Protein AF-A0A6B3H1S4-F1 (afdb_monomer_lite)

Sequence (222 aa):
TGRNEDRPLPVEFADGRFTARLRPDTMPTYEGTVPLRAGRWMPRLRRTTEWDHTRDLPVTLRPDLVGTLPLAHQGEHRTYTVERVDFDRIFVESGPVLGPELRGAYRQRLMRDVYTPEQRKLPLREAVLYNSFGGKQFSDSPRAVYEELKRRGTEVEHIAMVHDQQVVLPPGVRGVEWGSKEWYEALARSRYVVTNGGIREWFVRREGQVVVQTWHGTPLKR

Secondary structure (DSSP, 8-state):
----------EEEETTEEEE---TTSEEETTEEEPPPSEEE--EE--TT--SSTTPEEPB--GGGGGGPPEEEE-SS-EEEEEEETTTEEEEEE--SS-TTT-SHHHHHHIIIIIHHHHTTSPPEEEEEEESTTTT-S-HHHHHHHHHHHHTT---EEEEEESTT--PPPTTEEEEETTSHHHHHHHHHEEEEEESSPPPTT--PPTT-EEEE--SS-----

Foldseek 3Di:
DDDPDDQDFDWDDDPNDIDTDDPQQFRDDPVGTHHNFAAKAFDWDDDPPDPDCPPTHGDWADPVCQVVPFDWDDDPQWIWTWDDDPVTTIIIGTGFRDDPCQDDDVNLCCLLVPLLVVLLVDAAFQAEEEAEPNQQECDDPSVVVVVVCVVVVPPGQAEYEHERRNYDDDPRYHYDYPSDSVVSSCLSHYLEYEYQDDDDPSRDDDPSHDYHHPHDDDDPDD

Radius of gyration: 21.36 Å; chains: 1; bounding box: 47×39×63 Å

pLDDT: mean 93.3, std 7.96, range [33.69, 98.81]

Structure (mmCIF, N/CA/C/O backbone):
data_AF-A0A6B3H1S4-F1
#
_entry.id   AF-A0A6B3H1S4-F1
#
loop_
_atom_site.group_PDB
_atom_site.id
_atom_site.type_symbol
_atom_site.label_atom_id
_atom_site.label_alt_id
_atom_site.label_comp_id
_atom_site.label_asym_id
_atom_site.label_entity_id
_atom_site.label_seq_id
_atom_site.pdbx_PDB_ins_code
_atom_site.Cartn_x
_atom_site.Cartn_y
_atom_site.Cartn_z
_atom_site.occupancy
_atom_site.B_iso_or_equiv
_atom_site.auth_seq_id
_atom_site.auth_comp_id
_atom_site.auth_asym_id
_atom_site.auth_atom_id
_atom_site.pdbx_PDB_model_num
ATOM 1 N N . THR A 1 1 ? 17.472 1.098 -3.563 1.00 33.69 1 THR A N 1
ATOM 2 C CA . THR A 1 1 ? 16.065 1.211 -3.115 1.00 33.69 1 THR A CA 1
ATOM 3 C C . THR A 1 1 ? 15.394 -0.111 -3.438 1.00 33.69 1 THR A C 1
ATOM 5 O O . THR A 1 1 ? 15.612 -0.602 -4.532 1.00 33.69 1 THR A O 1
ATOM 8 N N . GLY A 1 2 ? 14.811 -0.787 -2.435 1.00 35.19 2 GLY A N 1
ATOM 9 C CA . GLY A 1 2 ? 14.520 -2.239 -2.461 1.00 35.19 2 GLY A CA 1
ATOM 10 C C . GLY A 1 2 ? 13.619 -2.685 -3.617 1.00 35.19 2 GLY A C 1
ATOM 11 O O . GLY A 1 2 ? 12.912 -1.860 -4.170 1.00 35.19 2 GLY A O 1
ATOM 12 N N . ARG A 1 3 ? 13.568 -3.949 -4.036 1.00 51.25 3 ARG A N 1
ATOM 13 C CA . ARG A 1 3 ? 14.082 -5.257 -3.573 1.00 51.25 3 ARG A CA 1
ATOM 14 C C . ARG A 1 3 ? 14.254 -6.117 -4.845 1.00 51.25 3 ARG A C 1
ATOM 16 O O . ARG A 1 3 ? 13.667 -5.763 -5.857 1.00 51.25 3 ARG A O 1
ATOM 23 N N . ASN A 1 4 ? 15.010 -7.218 -4.777 1.00 65.50 4 ASN A N 1
ATOM 24 C CA . ASN A 1 4 ? 15.145 -8.255 -5.820 1.00 65.50 4 ASN A CA 1
ATOM 25 C C . ASN A 1 4 ? 13.782 -8.888 -6.172 1.00 65.50 4 ASN A C 1
ATOM 27 O O . ASN A 1 4 ? 13.483 -10.007 -5.760 1.00 65.50 4 ASN A O 1
ATOM 31 N N . GLU A 1 5 ? 12.912 -8.136 -6.830 1.00 84.75 5 GLU A N 1
ATOM 32 C CA . GLU A 1 5 ? 11.601 -8.571 -7.276 1.00 84.75 5 GLU A CA 1
ATOM 33 C C . GLU A 1 5 ? 11.619 -8.552 -8.799 1.00 84.75 5 GLU A C 1
ATOM 35 O O . GLU A 1 5 ? 11.792 -7.502 -9.414 1.00 84.75 5 GLU A O 1
ATOM 40 N N . ASP A 1 6 ? 11.438 -9.726 -9.390 1.00 87.81 6 ASP A N 1
ATOM 41 C CA . ASP A 1 6 ? 11.296 -9.883 -10.827 1.00 87.81 6 ASP A CA 1
ATOM 42 C C . ASP A 1 6 ? 9.818 -10.027 -11.169 1.00 87.81 6 ASP A C 1
ATOM 44 O O . ASP A 1 6 ? 9.078 -10.785 -10.536 1.00 87.81 6 ASP A O 1
ATOM 48 N N . ARG A 1 7 ? 9.390 -9.320 -12.214 1.00 90.62 7 ARG A N 1
ATOM 49 C CA . ARG A 1 7 ? 8.060 -9.479 -12.801 1.00 90.62 7 ARG A CA 1
ATOM 50 C C . ARG A 1 7 ? 8.211 -9.985 -14.231 1.00 90.62 7 ARG A C 1
ATOM 52 O O . ARG A 1 7 ? 8.394 -9.168 -15.134 1.00 90.62 7 ARG A O 1
ATOM 59 N N . PRO A 1 8 ? 8.187 -11.315 -14.446 1.00 89.62 8 PRO A N 1
ATOM 60 C CA . PRO A 1 8 ? 8.314 -11.863 -15.784 1.00 89.62 8 PRO A CA 1
ATOM 61 C C . PRO A 1 8 ? 7.105 -11.450 -16.624 1.00 89.62 8 PRO A C 1
ATOM 63 O O . PRO A 1 8 ? 5.961 -11.510 -16.172 1.00 89.62 8 PRO A O 1
ATOM 66 N N . LEU A 1 9 ? 7.374 -11.037 -17.858 1.00 90.69 9 LEU A N 1
ATOM 67 C CA . LEU A 1 9 ? 6.359 -10.724 -18.855 1.00 90.69 9 LEU A CA 1
ATOM 68 C C . LEU A 1 9 ? 6.466 -11.743 -19.991 1.00 90.69 9 LEU A C 1
ATOM 70 O O . LEU A 1 9 ? 7.586 -12.071 -20.388 1.00 90.69 9 LEU A O 1
ATOM 74 N N . PRO A 1 10 ? 5.342 -12.225 -20.547 1.00 88.44 10 PRO A N 1
ATOM 75 C CA . PRO A 1 10 ? 5.368 -12.958 -21.803 1.00 88.44 10 PRO A CA 1
ATOM 76 C C . PRO A 1 10 ? 6.014 -12.106 -22.900 1.00 88.44 10 PRO A C 1
ATOM 78 O O . PRO A 1 10 ? 5.704 -10.918 -23.038 1.00 88.44 10 PRO A O 1
ATOM 81 N N . VAL A 1 11 ? 6.904 -12.722 -23.674 1.00 91.50 11 VAL A N 1
ATOM 82 C CA . VAL A 1 11 ? 7.589 -12.083 -24.799 1.00 91.50 11 VAL A CA 1
ATOM 83 C C . VAL A 1 11 ? 7.347 -12.913 -26.053 1.00 91.50 11 VAL A C 1
ATOM 85 O O . VAL A 1 11 ? 7.625 -14.110 -26.075 1.00 91.50 11 VAL A O 1
ATOM 88 N N . GLU A 1 12 ? 6.835 -12.271 -27.096 1.00 93.31 12 GLU A N 1
ATOM 89 C CA . GLU A 1 12 ? 6.648 -12.865 -28.420 1.00 93.31 12 GLU A CA 1
ATOM 90 C C . GLU A 1 12 ? 7.883 -12.558 -29.272 1.00 93.31 12 GLU A C 1
ATOM 92 O O . GLU A 1 12 ? 8.261 -11.393 -29.396 1.00 93.31 12 GLU A O 1
ATOM 97 N N . PHE 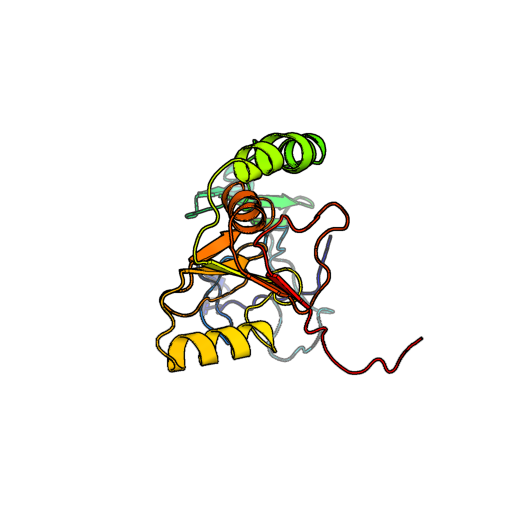A 1 13 ? 8.511 -13.582 -29.856 1.00 92.38 13 PHE A N 1
ATOM 98 C CA . PHE A 1 13 ? 9.650 -13.430 -30.766 1.00 92.38 13 PHE A CA 1
ATOM 99 C C . PHE A 1 13 ? 9.241 -13.790 -32.195 1.00 92.38 13 PHE A C 1
ATOM 101 O O . PHE A 1 13 ? 8.710 -14.873 -32.431 1.00 92.38 13 PHE A O 1
ATOM 108 N N . ALA A 1 14 ? 9.523 -12.899 -33.144 1.00 94.19 14 ALA A N 1
ATOM 109 C CA . ALA A 1 14 ? 9.298 -13.110 -34.573 1.00 94.19 14 ALA A CA 1
ATOM 110 C C . ALA A 1 14 ? 10.319 -12.298 -35.383 1.00 94.19 14 ALA A C 1
ATOM 112 O O . ALA A 1 14 ? 10.596 -11.147 -35.047 1.00 94.19 14 ALA A O 1
ATOM 113 N N . ASP A 1 15 ? 10.904 -12.900 -36.422 1.00 93.19 15 ASP A N 1
ATOM 114 C CA . ASP A 1 15 ? 11.810 -12.238 -37.378 1.00 93.19 15 ASP A CA 1
ATOM 115 C C . ASP A 1 15 ? 12.957 -11.434 -36.732 1.00 93.19 15 ASP A C 1
ATOM 117 O O . ASP A 1 15 ? 13.260 -10.302 -37.113 1.00 93.19 15 ASP A O 1
ATOM 121 N N . GLY A 1 16 ? 13.584 -11.998 -35.693 1.00 88.69 16 GLY A N 1
ATOM 122 C CA . GLY A 1 16 ? 14.679 -11.344 -34.961 1.00 88.69 16 GLY A CA 1
ATOM 123 C C . GLY A 1 16 ? 14.246 -10.152 -34.096 1.00 88.69 16 GLY A C 1
ATOM 124 O O . GLY A 1 16 ? 15.093 -9.428 -33.573 1.00 88.69 16 GLY A O 1
ATOM 125 N N . ARG A 1 17 ? 12.938 -9.940 -33.927 1.00 91.50 17 ARG A N 1
ATOM 126 C CA . ARG A 1 17 ? 12.345 -8.929 -33.048 1.00 91.50 17 ARG A CA 1
ATOM 127 C C . ARG A 1 17 ? 11.632 -9.601 -31.889 1.00 91.50 17 ARG A C 1
ATOM 129 O O . ARG A 1 17 ? 11.230 -10.760 -31.972 1.00 91.50 17 ARG A O 1
ATOM 136 N N . PHE A 1 18 ? 11.456 -8.840 -30.819 1.00 92.88 18 PHE A N 1
ATOM 137 C CA . PHE A 1 18 ? 10.647 -9.248 -29.685 1.00 92.88 18 PHE A CA 1
ATOM 138 C C . PHE A 1 18 ? 9.608 -8.177 -29.366 1.00 92.88 18 PHE A C 1
ATOM 140 O O . PHE A 1 18 ? 9.857 -6.986 -29.555 1.00 92.88 18 PHE A O 1
ATOM 147 N N . THR A 1 19 ? 8.456 -8.605 -28.865 1.00 94.31 19 THR A N 1
ATOM 148 C CA . THR A 1 19 ? 7.403 -7.724 -28.357 1.00 94.31 19 THR A CA 1
ATOM 149 C C . THR A 1 19 ? 6.995 -8.189 -26.969 1.00 94.31 19 THR A C 1
ATOM 151 O O . THR A 1 19 ? 6.741 -9.371 -26.751 1.00 94.31 19 THR A O 1
ATOM 154 N N . ALA A 1 20 ? 6.914 -7.251 -26.029 1.00 94.06 20 ALA A N 1
ATOM 155 C CA . ALA A 1 20 ? 6.393 -7.479 -24.687 1.00 94.06 20 ALA A CA 1
ATOM 156 C C . ALA A 1 20 ? 5.338 -6.414 -24.376 1.00 94.06 20 ALA A C 1
ATOM 158 O O . ALA A 1 20 ? 5.479 -5.257 -24.777 1.00 94.06 20 ALA A O 1
ATOM 159 N N . ARG A 1 21 ? 4.280 -6.796 -23.657 1.00 93.50 21 ARG A N 1
ATOM 160 C CA . ARG A 1 21 ? 3.215 -5.878 -23.233 1.00 93.50 21 ARG A CA 1
ATOM 161 C C . ARG A 1 21 ? 3.184 -5.809 -21.713 1.00 93.50 21 ARG A C 1
ATOM 163 O O . ARG A 1 21 ? 2.913 -6.807 -21.052 1.00 93.50 21 ARG A O 1
ATOM 170 N N . LEU A 1 22 ? 3.438 -4.624 -21.168 1.00 92.75 22 LEU A N 1
ATOM 171 C CA . LEU A 1 22 ? 3.313 -4.345 -19.740 1.00 92.75 22 LEU A CA 1
ATOM 172 C C . LEU A 1 22 ? 1.951 -3.700 -19.470 1.00 92.75 22 LEU A C 1
ATOM 174 O O . LEU A 1 22 ? 1.628 -2.667 -20.050 1.00 92.75 22 LEU A O 1
ATOM 178 N N . ARG A 1 23 ? 1.170 -4.300 -18.570 1.00 93.75 23 ARG A N 1
ATOM 179 C CA . ARG A 1 23 ? -0.065 -3.721 -18.023 1.00 93.75 23 ARG A CA 1
ATOM 180 C C . ARG A 1 23 ? 0.179 -3.409 -16.549 1.00 93.75 23 ARG A C 1
ATOM 182 O O . ARG A 1 23 ? -0.094 -4.264 -15.708 1.00 93.75 23 ARG A O 1
ATOM 189 N N . PRO A 1 24 ? 0.757 -2.240 -16.233 1.00 94.00 24 PRO A N 1
ATOM 190 C CA . PRO A 1 24 ? 1.327 -2.007 -14.915 1.00 94.00 24 PRO A CA 1
ATOM 191 C C . PRO A 1 24 ? 0.260 -1.925 -13.816 1.00 94.00 24 PRO A C 1
ATOM 193 O O . PRO A 1 24 ? 0.582 -2.174 -12.668 1.00 94.00 24 PRO A O 1
ATOM 196 N N . ASP A 1 25 ? -1.008 -1.676 -14.142 1.00 93.62 25 ASP A N 1
ATOM 197 C CA . ASP A 1 25 ? -2.118 -1.684 -13.177 1.00 93.62 25 ASP A CA 1
ATOM 198 C C . ASP A 1 25 ? -2.594 -3.090 -12.771 1.00 93.62 25 ASP A C 1
ATOM 200 O O . ASP A 1 25 ? -3.263 -3.251 -11.753 1.00 93.62 25 ASP A O 1
ATOM 204 N N . THR A 1 26 ? -2.269 -4.120 -13.556 1.00 93.69 26 THR A N 1
ATOM 205 C CA . THR A 1 26 ? -2.837 -5.470 -13.407 1.00 93.69 26 THR A CA 1
ATOM 206 C C . THR A 1 26 ? -1.754 -6.542 -13.506 1.00 93.69 26 THR A C 1
ATOM 208 O O . THR A 1 26 ? -1.825 -7.447 -14.341 1.00 93.69 26 THR A O 1
ATOM 211 N N . MET A 1 27 ? -0.720 -6.430 -12.677 1.00 93.38 27 MET A N 1
ATOM 212 C CA . MET A 1 27 ? 0.363 -7.406 -12.600 1.00 93.38 27 MET A CA 1
ATOM 213 C C . MET A 1 27 ? -0.124 -8.689 -11.914 1.00 93.38 27 MET A C 1
ATOM 215 O O . MET A 1 27 ? -0.694 -8.622 -10.822 1.00 93.38 27 MET A O 1
ATOM 219 N N . PRO A 1 28 ? 0.104 -9.872 -12.507 1.00 91.94 28 PRO A N 1
ATOM 220 C CA . PRO A 1 28 ? -0.331 -11.128 -11.919 1.00 91.94 28 PRO A CA 1
ATOM 221 C C . PRO A 1 28 ? 0.467 -11.473 -10.655 1.00 91.94 28 PRO A C 1
ATOM 223 O O . PRO A 1 28 ? 1.670 -11.221 -10.538 1.00 91.94 28 PRO A O 1
ATOM 226 N N . THR A 1 29 ? -0.226 -12.097 -9.714 1.00 90.38 29 THR A N 1
ATOM 227 C CA . THR A 1 29 ? 0.285 -12.692 -8.478 1.00 90.38 29 THR A CA 1
ATOM 228 C C . THR A 1 29 ? -0.402 -14.040 -8.265 1.00 90.38 29 THR A C 1
ATOM 230 O O . THR A 1 29 ? -1.350 -14.376 -8.973 1.00 90.38 29 THR A O 1
ATOM 233 N N . TYR A 1 30 ? 0.032 -14.801 -7.262 1.00 87.25 30 TYR A N 1
ATOM 234 C CA . TYR A 1 30 ? -0.652 -16.040 -6.887 1.00 87.25 30 TYR A CA 1
ATOM 235 C C . TYR A 1 30 ? -2.097 -15.807 -6.398 1.00 87.25 30 TYR A C 1
ATOM 237 O O . TYR A 1 30 ? -2.959 -16.652 -6.605 1.00 87.25 30 TYR A O 1
ATOM 245 N N . GLU A 1 31 ? -2.377 -14.658 -5.776 1.00 87.94 31 GLU A N 1
ATOM 246 C CA . GLU A 1 31 ? -3.683 -14.356 -5.165 1.00 87.94 31 GLU A CA 1
ATOM 247 C C . GLU A 1 31 ? -4.636 -13.578 -6.091 1.00 87.94 31 GLU A C 1
ATOM 249 O O . GLU A 1 31 ? -5.775 -13.308 -5.718 1.00 87.94 31 GLU A O 1
ATOM 254 N N . GLY A 1 32 ? -4.192 -13.202 -7.294 1.00 92.75 32 GLY A N 1
ATOM 255 C CA . GLY A 1 32 ? -4.947 -12.365 -8.229 1.00 92.75 32 GLY A CA 1
ATOM 256 C C . GLY A 1 32 ? -4.052 -11.338 -8.915 1.00 92.75 32 GLY A C 1
ATOM 257 O O . GLY A 1 32 ? -2.879 -11.606 -9.169 1.00 92.75 32 GLY A O 1
ATOM 258 N N . THR A 1 33 ? -4.573 -10.150 -9.209 1.00 94.25 33 THR A N 1
ATOM 259 C CA . THR A 1 33 ? -3.812 -9.076 -9.866 1.00 94.25 33 THR A CA 1
ATOM 260 C C . THR A 1 33 ? -3.659 -7.865 -8.961 1.00 94.25 33 THR A C 1
ATOM 262 O O . THR A 1 33 ? -4.619 -7.469 -8.304 1.00 94.25 33 THR A O 1
ATOM 265 N N . VAL A 1 34 ? -2.481 -7.246 -8.978 1.00 95.12 34 VAL A N 1
ATOM 266 C CA . VAL A 1 34 ? -2.182 -5.997 -8.261 1.00 95.12 34 VAL A CA 1
ATOM 267 C C . VAL A 1 34 ? -1.419 -5.034 -9.172 1.00 95.12 34 VAL A C 1
ATOM 269 O O . VAL A 1 34 ? -0.759 -5.488 -10.106 1.00 95.12 34 VAL A O 1
ATOM 272 N N . PRO A 1 35 ? -1.436 -3.722 -8.908 1.00 95.44 35 PRO A N 1
ATOM 273 C CA . PRO A 1 35 ? -0.551 -2.787 -9.587 1.00 95.44 35 PRO A CA 1
ATOM 274 C C . PRO A 1 35 ? 0.930 -3.112 -9.362 1.00 95.44 35 PRO A C 1
ATOM 276 O O . PRO A 1 35 ? 1.324 -3.681 -8.341 1.00 95.44 35 PRO A O 1
ATOM 279 N N . LEU A 1 36 ? 1.778 -2.702 -10.297 1.00 95.06 36 LEU A N 1
ATOM 280 C CA . LEU A 1 36 ? 3.225 -2.780 -10.186 1.00 95.06 36 LEU A CA 1
ATOM 281 C C . LEU A 1 36 ? 3.669 -1.942 -8.979 1.00 95.06 36 LEU A C 1
ATOM 283 O O . LEU A 1 36 ? 3.370 -0.748 -8.918 1.00 95.06 36 LEU A O 1
ATOM 287 N N . ARG A 1 37 ? 4.376 -2.566 -8.027 1.00 94.69 37 ARG A N 1
ATOM 288 C CA . ARG A 1 37 ? 4.871 -1.915 -6.800 1.00 94.69 37 ARG A CA 1
ATOM 289 C C . ARG A 1 37 ? 5.577 -0.597 -7.125 1.00 94.69 37 ARG A C 1
ATOM 291 O O . ARG A 1 37 ? 6.302 -0.518 -8.119 1.00 94.69 37 ARG A O 1
ATOM 298 N N . ALA A 1 38 ? 5.391 0.410 -6.278 1.00 95.00 38 ALA A N 1
ATOM 299 C CA . ALA A 1 38 ? 6.039 1.703 -6.411 1.00 95.00 38 ALA A CA 1
ATOM 300 C C . ALA A 1 38 ? 7.564 1.561 -6.455 1.00 95.00 38 ALA A C 1
ATOM 302 O O . ALA A 1 38 ? 8.166 0.771 -5.719 1.00 95.00 38 ALA A O 1
ATOM 303 N N . GLY A 1 39 ? 8.180 2.393 -7.285 1.00 94.69 39 GLY A N 1
ATOM 304 C CA . GLY A 1 39 ? 9.613 2.450 -7.495 1.00 94.69 39 GLY A CA 1
ATOM 305 C C . GLY A 1 39 ? 10.005 2.138 -8.929 1.00 94.69 39 GLY A C 1
ATOM 306 O O . GLY A 1 39 ? 9.193 2.139 -9.855 1.00 94.69 39 GLY A O 1
ATOM 307 N N . ARG A 1 40 ? 11.298 1.878 -9.089 1.00 95.25 40 ARG A N 1
ATOM 308 C CA . ARG A 1 40 ? 11.960 1.867 -10.381 1.00 95.25 40 ARG A CA 1
ATOM 309 C C . ARG A 1 40 ? 12.186 0.454 -10.895 1.00 95.25 40 ARG A C 1
ATOM 311 O O . ARG A 1 40 ? 12.908 -0.323 -10.274 1.00 95.25 40 ARG A O 1
ATOM 318 N N . TRP A 1 41 ? 11.651 0.172 -12.074 1.00 95.44 41 TRP A N 1
ATOM 319 C CA . TRP A 1 41 ? 11.728 -1.129 -12.729 1.00 95.44 41 TRP A CA 1
ATOM 320 C C . TRP A 1 41 ? 12.573 -1.043 -13.990 1.00 95.44 41 TRP A C 1
ATOM 322 O O . TRP A 1 41 ? 12.301 -0.234 -14.874 1.00 95.44 41 TRP A O 1
ATOM 332 N N . MET A 1 42 ? 13.610 -1.872 -14.085 1.00 94.31 42 MET A N 1
ATOM 333 C CA . MET A 1 42 ? 14.509 -1.899 -15.240 1.00 94.31 42 MET A CA 1
ATOM 334 C C . MET A 1 42 ? 14.193 -3.118 -16.109 1.00 94.31 42 MET A C 1
ATOM 336 O O . MET A 1 42 ? 14.441 -4.240 -15.665 1.00 94.31 42 MET A O 1
ATOM 340 N N . PRO A 1 43 ? 13.681 -2.939 -17.336 1.00 94.62 43 PRO A N 1
ATOM 341 C CA . PRO A 1 43 ? 13.438 -4.062 -18.226 1.00 94.62 43 PRO A CA 1
ATOM 342 C C . PRO A 1 43 ? 14.747 -4.764 -18.607 1.00 94.62 43 PRO A C 1
ATOM 344 O O . PRO A 1 43 ? 15.737 -4.133 -18.994 1.00 94.62 43 PRO A O 1
ATOM 347 N N . ARG A 1 44 ? 14.737 -6.093 -18.509 1.00 93.62 44 ARG A N 1
ATOM 348 C CA . ARG A 1 44 ? 15.832 -6.988 -18.891 1.00 93.62 44 ARG A CA 1
ATOM 349 C C . ARG A 1 44 ? 15.269 -8.160 -19.687 1.00 93.62 44 ARG A C 1
ATOM 351 O O . ARG A 1 44 ? 14.136 -8.576 -19.454 1.00 93.62 44 ARG A O 1
ATOM 358 N N . LEU A 1 45 ? 16.071 -8.709 -20.591 1.00 92.50 45 LEU A N 1
ATOM 359 C CA . LEU A 1 45 ? 15.799 -9.983 -21.244 1.00 92.50 45 LEU A CA 1
ATOM 360 C C . LEU A 1 45 ? 16.657 -11.069 -20.599 1.00 92.50 45 LEU A C 1
ATOM 362 O O . LEU A 1 45 ? 17.887 -10.991 -20.622 1.00 92.50 45 LEU A O 1
ATOM 366 N N . ARG A 1 46 ? 15.995 -12.096 -20.068 1.00 90.62 46 ARG A N 1
ATOM 367 C CA . ARG A 1 46 ? 16.627 -13.308 -19.545 1.00 90.62 46 ARG A CA 1
ATOM 368 C C . ARG A 1 46 ? 16.314 -14.480 -20.465 1.00 90.62 46 ARG A C 1
ATOM 370 O O . ARG A 1 46 ? 15.174 -14.646 -20.899 1.00 90.62 46 ARG A O 1
ATOM 377 N N . ARG A 1 47 ? 17.319 -15.309 -20.756 1.00 87.88 47 ARG A N 1
ATOM 378 C CA . ARG A 1 47 ? 17.095 -16.599 -21.423 1.00 87.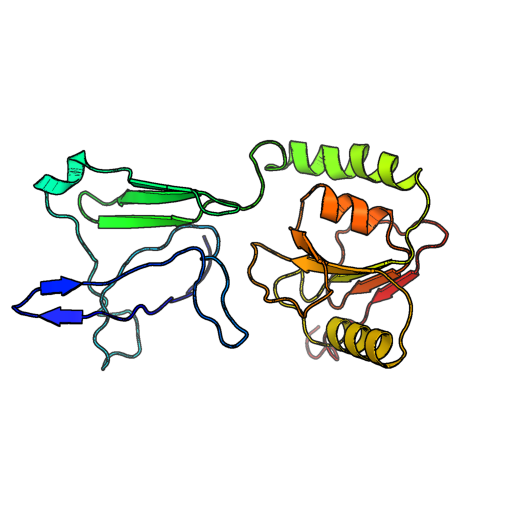88 47 ARG A CA 1
ATOM 379 C C . ARG A 1 47 ? 16.409 -17.548 -20.447 1.00 87.88 47 ARG A C 1
ATOM 381 O O . ARG A 1 47 ? 16.831 -17.654 -19.305 1.00 87.88 47 ARG A O 1
ATOM 388 N N . THR A 1 48 ? 15.409 -18.290 -20.908 1.00 85.19 48 THR A N 1
ATOM 389 C CA . THR A 1 48 ? 14.621 -19.206 -20.062 1.00 85.19 48 THR A CA 1
ATOM 390 C C . THR A 1 48 ? 15.441 -20.321 -19.403 1.00 85.19 48 THR A C 1
ATOM 392 O O . THR A 1 48 ? 14.985 -20.913 -18.432 1.00 85.19 48 THR A O 1
ATOM 395 N N . THR A 1 49 ? 16.642 -20.607 -19.911 1.00 87.06 49 THR A N 1
ATOM 396 C CA . THR A 1 49 ? 17.575 -21.602 -19.361 1.00 87.06 49 THR A CA 1
ATOM 397 C C . THR A 1 49 ? 18.436 -21.078 -18.209 1.00 87.06 49 THR A C 1
ATOM 399 O O . THR A 1 49 ? 19.104 -21.871 -17.553 1.00 87.06 49 THR A O 1
ATOM 402 N N . GLU A 1 50 ? 18.485 -19.762 -17.993 1.00 86.88 50 GLU A N 1
ATOM 403 C CA . GLU A 1 50 ? 19.292 -19.140 -16.939 1.00 86.88 50 GLU A CA 1
ATOM 404 C C . GLU A 1 50 ? 18.442 -18.969 -15.677 1.00 86.88 50 GLU A C 1
ATOM 406 O O . GLU A 1 50 ? 17.307 -18.492 -15.736 1.00 86.88 50 GLU A O 1
ATOM 411 N N . TRP A 1 51 ? 18.995 -19.347 -14.526 1.00 82.44 51 TRP A N 1
ATOM 412 C CA . TRP A 1 51 ? 18.302 -19.272 -13.235 1.00 82.44 51 TRP A CA 1
ATOM 413 C C . TRP A 1 51 ? 18.659 -18.012 -12.435 1.00 82.44 51 TRP A C 1
ATOM 415 O O . TRP A 1 51 ? 17.945 -17.665 -11.495 1.00 82.44 51 TRP A O 1
ATOM 425 N N . ASP A 1 52 ? 19.742 -17.325 -12.807 1.00 86.38 52 ASP A N 1
ATOM 426 C CA . ASP A 1 52 ? 20.225 -16.107 -12.159 1.00 86.38 52 ASP A CA 1
ATOM 427 C C . ASP A 1 52 ? 20.228 -14.898 -13.114 1.00 86.38 52 ASP A C 1
ATOM 429 O O . ASP A 1 52 ? 19.832 -14.981 -14.277 1.00 86.38 52 ASP A O 1
ATOM 433 N N . HIS A 1 53 ? 20.664 -13.748 -12.596 1.00 85.25 53 HIS A N 1
ATOM 434 C CA . HIS A 1 53 ? 20.681 -12.468 -13.310 1.00 85.25 53 HIS A CA 1
ATOM 435 C C . HIS A 1 53 ? 21.993 -12.184 -14.056 1.00 85.25 53 HIS A C 1
ATOM 437 O O . HIS A 1 53 ? 22.163 -11.097 -14.613 1.00 85.25 53 HIS A O 1
ATOM 443 N N . THR A 1 54 ? 22.969 -13.097 -14.026 1.00 88.00 54 THR A N 1
ATOM 444 C CA . THR A 1 54 ? 24.348 -12.798 -14.457 1.00 88.00 54 THR A CA 1
ATOM 445 C C . THR A 1 54 ? 24.454 -12.506 -15.950 1.00 88.00 54 THR A C 1
ATOM 447 O O . THR A 1 54 ? 25.326 -11.745 -16.367 1.00 88.00 54 THR A O 1
ATOM 450 N N . ARG A 1 55 ? 23.545 -13.071 -16.753 1.00 89.69 55 ARG A N 1
ATOM 451 C CA . ARG A 1 55 ? 23.506 -12.916 -18.216 1.00 89.69 55 ARG A CA 1
ATOM 452 C C . ARG A 1 55 ? 22.301 -12.115 -18.712 1.00 89.69 55 ARG A C 1
ATOM 454 O O . ARG A 1 55 ? 21.989 -12.165 -19.902 1.00 89.69 55 ARG A O 1
ATOM 461 N N . ASP A 1 56 ? 21.629 -11.385 -17.824 1.00 92.31 56 ASP A N 1
ATOM 462 C CA . ASP A 1 56 ? 20.471 -10.563 -18.177 1.00 92.31 56 ASP A CA 1
ATOM 463 C C . ASP A 1 56 ? 20.877 -9.429 -19.130 1.00 92.31 56 ASP A C 1
ATOM 465 O O . ASP A 1 56 ? 21.637 -8.516 -18.780 1.00 92.31 56 ASP A O 1
ATOM 469 N N . LEU A 1 57 ? 20.312 -9.442 -20.336 1.00 92.25 57 LEU A N 1
ATOM 470 C CA . LEU A 1 57 ? 20.567 -8.418 -21.342 1.00 92.25 57 LEU A CA 1
ATOM 471 C C . LEU A 1 57 ? 19.711 -7.177 -21.050 1.00 92.25 57 LEU A C 1
ATOM 473 O O . LEU A 1 57 ? 18.506 -7.304 -20.817 1.00 92.25 57 LEU A O 1
ATOM 477 N N . PRO A 1 58 ? 20.287 -5.963 -21.042 1.00 92.50 58 PRO A N 1
ATOM 478 C CA . PRO A 1 58 ? 19.499 -4.748 -20.896 1.00 92.50 58 PRO A CA 1
ATOM 479 C C . PRO A 1 58 ? 18.617 -4.525 -22.125 1.00 92.50 58 PRO A C 1
ATOM 481 O O . PRO A 1 58 ? 19.043 -4.757 -23.255 1.00 92.50 58 PRO A O 1
ATOM 484 N N . VAL A 1 59 ? 17.403 -4.023 -21.905 1.00 93.00 59 VAL A N 1
ATOM 485 C CA . VAL A 1 59 ? 16.591 -3.468 -22.991 1.00 93.00 59 VAL A CA 1
ATOM 486 C C . VAL A 1 59 ? 17.046 -2.033 -23.234 1.00 93.00 59 VAL A C 1
ATOM 488 O O . VAL A 1 59 ? 16.976 -1.194 -22.330 1.00 93.00 59 VAL A O 1
ATOM 491 N N . THR A 1 60 ? 17.522 -1.762 -24.446 1.00 93.75 60 THR A N 1
ATOM 492 C CA . THR A 1 60 ? 17.947 -0.430 -24.879 1.00 93.75 60 THR A CA 1
ATOM 493 C C . THR A 1 60 ? 16.967 0.169 -25.883 1.00 93.75 60 THR A C 1
ATOM 495 O O . THR A 1 60 ? 16.200 -0.521 -26.559 1.00 93.75 60 THR A O 1
ATOM 498 N N . LEU A 1 61 ? 16.967 1.492 -25.936 1.00 93.88 61 LEU A N 1
ATOM 499 C CA . LEU A 1 61 ? 16.135 2.337 -26.761 1.00 93.88 61 LEU A CA 1
ATOM 500 C C . LEU A 1 61 ? 16.888 2.661 -28.046 1.00 93.88 61 LEU A C 1
ATOM 502 O O . LEU A 1 61 ? 18.059 3.039 -28.022 1.00 93.88 61 LEU A O 1
ATOM 506 N N . ARG A 1 62 ? 16.198 2.572 -29.182 1.00 93.19 62 ARG A N 1
ATOM 507 C CA . ARG A 1 62 ? 16.771 3.043 -30.441 1.00 93.19 62 ARG A CA 1
ATOM 508 C C . ARG A 1 62 ? 16.967 4.569 -30.408 1.00 93.19 62 ARG A C 1
ATOM 510 O O . ARG A 1 62 ? 16.095 5.263 -29.882 1.00 93.19 62 ARG A O 1
ATOM 517 N N . PRO A 1 63 ? 18.037 5.112 -31.017 1.00 92.12 63 PRO A N 1
ATOM 518 C CA . PRO A 1 63 ? 18.317 6.550 -30.996 1.00 92.12 63 PRO A CA 1
ATOM 519 C C . PRO A 1 63 ? 17.166 7.438 -31.490 1.00 92.12 63 PRO A C 1
ATOM 521 O O . PRO A 1 63 ? 16.933 8.507 -30.935 1.00 92.12 63 PRO A O 1
ATOM 524 N N . ASP A 1 64 ? 16.407 6.982 -32.489 1.00 94.56 64 ASP A N 1
ATOM 525 C CA . ASP A 1 64 ? 15.274 7.717 -33.061 1.00 94.56 64 ASP A CA 1
ATOM 526 C C . ASP A 1 64 ? 14.062 7.823 -32.122 1.00 94.56 64 ASP A C 1
ATOM 528 O O . ASP A 1 64 ? 13.210 8.687 -32.312 1.00 94.56 64 ASP A O 1
ATOM 532 N N . LEU A 1 65 ? 14.005 6.996 -31.075 1.00 93.56 65 LEU A N 1
ATOM 533 C CA . LEU A 1 65 ? 12.939 7.017 -30.072 1.00 93.56 65 LEU A CA 1
ATOM 534 C C . LEU A 1 65 ? 13.299 7.852 -28.835 1.00 93.56 65 LEU A C 1
ATOM 536 O O . LEU A 1 65 ? 12.467 8.038 -27.953 1.00 93.56 65 LEU A O 1
ATOM 540 N N . VAL A 1 66 ? 14.521 8.389 -28.738 1.00 91.19 66 VAL A N 1
ATOM 541 C CA . VAL A 1 66 ? 14.946 9.172 -27.560 1.00 91.19 66 VAL A CA 1
ATOM 542 C C . VAL A 1 66 ? 14.050 10.395 -27.344 1.00 91.19 66 VAL A C 1
ATOM 544 O O . VAL A 1 66 ? 13.706 10.706 -26.206 1.00 91.19 66 VAL A O 1
ATOM 547 N N . GLY A 1 67 ? 13.629 11.056 -28.426 1.00 91.38 67 GLY A N 1
ATOM 548 C CA . GLY A 1 67 ? 12.754 12.231 -28.371 1.00 91.38 67 GLY A CA 1
ATOM 549 C C . GLY A 1 67 ? 11.298 11.938 -27.994 1.00 91.38 67 GLY A C 1
ATOM 550 O O . GLY A 1 67 ? 10.533 12.881 -27.824 1.00 91.38 67 GLY A O 1
ATOM 551 N N . THR A 1 68 ? 10.898 10.666 -27.863 1.00 94.38 68 THR A N 1
ATOM 552 C CA . THR A 1 68 ? 9.522 10.290 -27.490 1.00 94.38 68 THR A CA 1
ATOM 553 C C . THR A 1 68 ? 9.341 10.090 -25.984 1.00 94.38 68 THR A C 1
ATOM 555 O O . THR A 1 68 ? 8.244 9.748 -25.552 1.00 94.38 68 THR A O 1
ATOM 558 N N . LEU A 1 69 ? 10.404 10.232 -25.185 1.00 94.50 69 LEU A N 1
ATOM 559 C CA . LEU A 1 69 ? 10.365 10.107 -23.727 1.00 94.50 69 LEU A CA 1
ATOM 560 C C . LEU A 1 69 ? 10.311 11.495 -23.048 1.00 94.50 69 LEU A C 1
ATOM 562 O O . LEU A 1 69 ? 10.886 12.445 -23.580 1.00 94.50 69 LEU A O 1
ATOM 566 N N . PRO A 1 70 ? 9.698 11.617 -21.852 1.00 95.62 70 PRO A N 1
ATOM 567 C CA . PRO A 1 70 ? 9.050 10.549 -21.092 1.00 95.62 70 PRO A CA 1
ATOM 568 C C . PRO A 1 70 ? 7.701 10.135 -21.691 1.00 95.62 70 PRO A C 1
ATOM 570 O O . PRO A 1 70 ? 6.941 10.968 -22.180 1.00 95.62 70 PRO A O 1
ATOM 573 N N . LEU A 1 71 ? 7.382 8.843 -21.595 1.00 96.12 71 LEU A N 1
ATOM 574 C CA . LEU A 1 71 ? 6.001 8.380 -21.755 1.00 96.12 71 LEU A CA 1
ATOM 575 C C . LEU A 1 71 ? 5.347 8.347 -20.381 1.00 96.12 71 LEU A C 1
ATOM 577 O O . LEU A 1 71 ? 5.992 7.963 -19.407 1.00 96.12 71 LEU A O 1
ATOM 581 N N . ALA A 1 72 ? 4.071 8.703 -20.304 1.00 96.19 72 ALA A N 1
ATOM 582 C CA . ALA A 1 72 ? 3.300 8.638 -19.072 1.00 96.19 72 ALA A CA 1
ATOM 583 C C . ALA A 1 72 ? 1.998 7.872 -19.301 1.00 96.19 72 ALA A C 1
ATOM 585 O O . ALA A 1 72 ? 1.324 8.052 -20.314 1.00 96.19 72 ALA A O 1
ATOM 586 N N . HIS A 1 73 ? 1.642 7.038 -18.332 1.00 95.12 73 HIS A N 1
ATOM 587 C CA . HIS A 1 73 ? 0.365 6.342 -18.257 1.00 95.12 73 HIS A CA 1
ATOM 588 C C . HIS A 1 73 ? -0.258 6.630 -16.894 1.00 95.12 73 HIS A C 1
ATOM 590 O O . HIS A 1 73 ? 0.340 6.334 -15.859 1.00 95.12 73 HIS A O 1
ATOM 596 N N . GLN A 1 74 ? -1.444 7.236 -16.885 1.00 95.44 74 GLN A N 1
ATOM 597 C CA . GLN A 1 74 ? -2.190 7.473 -15.656 1.00 95.44 74 GLN A CA 1
ATOM 598 C C . GLN A 1 74 ? -3.040 6.238 -15.351 1.00 95.44 74 GLN A C 1
ATOM 600 O O . GLN A 1 74 ? -4.038 5.986 -16.024 1.00 95.44 74 GLN A O 1
ATOM 605 N N . GLY A 1 75 ? -2.633 5.479 -14.336 1.00 92.06 75 GLY A N 1
ATOM 606 C CA . GLY A 1 75 ? -3.450 4.417 -13.765 1.00 92.06 75 GLY A CA 1
ATOM 607 C C . GLY A 1 75 ? -4.542 4.968 -12.851 1.00 92.06 75 GLY A C 1
ATOM 608 O O . GLY A 1 75 ? -4.675 6.179 -12.652 1.00 92.06 75 GLY A O 1
ATOM 609 N N . GLU A 1 76 ? -5.292 4.059 -12.232 1.00 88.62 76 GLU A N 1
ATOM 610 C CA . GLU A 1 76 ? -6.399 4.415 -11.333 1.00 88.62 76 GLU A CA 1
ATOM 611 C C . GLU A 1 76 ? -5.927 5.242 -10.126 1.00 88.62 76 GLU A C 1
ATOM 613 O O . GLU A 1 76 ? -6.592 6.182 -9.693 1.00 88.62 76 GLU A O 1
ATOM 618 N N . HIS A 1 77 ? -4.747 4.918 -9.597 1.00 87.50 77 HIS A N 1
ATOM 619 C CA . HIS A 1 77 ? -4.266 5.488 -8.338 1.00 87.50 77 HIS A CA 1
ATOM 620 C C . HIS A 1 77 ? -2.826 5.999 -8.371 1.00 87.50 77 HIS A C 1
ATOM 622 O O . HIS A 1 77 ? -2.365 6.596 -7.402 1.00 87.50 77 HIS A O 1
ATOM 628 N N . ARG A 1 78 ? -2.088 5.733 -9.449 1.00 93.88 78 ARG A N 1
ATOM 629 C CA . ARG A 1 78 ? -0.697 6.158 -9.603 1.00 93.88 78 ARG A CA 1
ATOM 630 C C . ARG A 1 78 ? -0.379 6.397 -11.069 1.00 93.88 78 ARG A C 1
ATOM 632 O O . ARG A 1 78 ? -1.010 5.827 -11.956 1.00 93.88 78 ARG A O 1
ATOM 639 N N . THR A 1 79 ? 0.620 7.228 -11.308 1.00 96.31 79 THR A N 1
ATOM 640 C CA . THR A 1 79 ? 1.181 7.444 -12.641 1.00 96.31 79 THR A CA 1
ATOM 641 C C . THR A 1 79 ? 2.358 6.502 -12.841 1.00 96.31 79 THR A C 1
ATOM 643 O O . THR A 1 79 ? 3.175 6.337 -11.933 1.00 96.31 79 THR A O 1
ATOM 646 N N . TYR A 1 80 ? 2.470 5.925 -14.030 1.00 97.38 80 TYR A N 1
ATOM 647 C CA . TYR A 1 80 ? 3.655 5.199 -14.464 1.00 97.38 80 TYR A CA 1
ATOM 648 C C . TYR A 1 80 ? 4.362 6.020 -15.527 1.00 97.38 80 TYR A C 1
ATOM 650 O O . TYR A 1 80 ? 3.711 6.493 -16.462 1.00 97.38 80 TYR A O 1
ATOM 658 N N . THR A 1 81 ? 5.674 6.183 -15.408 1.00 97.50 81 THR A N 1
ATOM 659 C CA . THR A 1 81 ? 6.468 6.875 -16.425 1.00 97.50 81 THR A CA 1
ATOM 660 C C . THR A 1 81 ? 7.521 5.950 -16.999 1.00 97.50 81 THR A C 1
ATOM 662 O O . THR A 1 81 ? 8.102 5.132 -16.292 1.00 97.50 81 THR A O 1
ATOM 665 N N . VAL A 1 82 ? 7.752 6.047 -18.304 1.00 96.94 82 VAL A N 1
ATOM 666 C CA . VAL A 1 82 ? 8.904 5.423 -18.951 1.00 96.94 82 VAL A CA 1
ATOM 667 C C . VAL A 1 82 ? 9.912 6.518 -19.222 1.00 96.94 82 VAL A C 1
ATOM 669 O O . VAL A 1 82 ? 9.627 7.472 -19.947 1.00 96.94 82 VAL A O 1
ATOM 672 N N . GLU A 1 83 ? 11.091 6.364 -18.642 1.00 95.88 83 GLU A N 1
ATOM 673 C CA . GLU A 1 83 ? 12.170 7.335 -18.719 1.00 95.88 83 GLU A CA 1
ATOM 674 C C . GLU A 1 83 ? 13.490 6.666 -19.079 1.00 95.88 83 GLU A C 1
ATOM 676 O O . GLU A 1 83 ? 13.653 5.446 -19.008 1.00 95.88 83 GLU A O 1
ATOM 681 N N . ARG A 1 84 ? 14.445 7.495 -19.494 1.00 94.62 84 ARG A N 1
ATOM 682 C CA . ARG A 1 84 ? 15.762 7.062 -19.949 1.00 94.62 84 ARG A CA 1
ATOM 683 C C . ARG A 1 84 ? 16.779 7.104 -18.816 1.00 94.62 84 ARG A C 1
ATOM 685 O O . ARG A 1 84 ? 16.760 8.001 -17.977 1.00 94.62 84 ARG A O 1
ATOM 692 N N . VAL A 1 85 ? 17.730 6.181 -18.841 1.00 93.75 85 VAL A N 1
ATOM 693 C CA . VAL A 1 85 ? 18.931 6.188 -17.999 1.00 93.75 85 VAL A CA 1
ATOM 694 C C . VAL A 1 85 ? 20.126 5.665 -18.779 1.00 93.75 85 VAL A C 1
ATOM 696 O O . VAL A 1 85 ? 19.942 4.979 -19.777 1.00 93.75 85 VAL A O 1
ATOM 699 N N . ASP A 1 86 ? 21.342 5.985 -18.337 1.00 90.44 86 ASP A N 1
ATOM 700 C CA . ASP A 1 86 ? 22.587 5.478 -18.926 1.00 90.44 86 ASP A CA 1
ATOM 701 C C . ASP A 1 86 ? 22.604 5.587 -20.463 1.00 90.44 86 ASP A C 1
ATOM 703 O O . ASP A 1 86 ? 22.944 4.638 -21.158 1.00 90.44 86 ASP A O 1
ATOM 707 N N . PHE A 1 87 ? 22.213 6.753 -20.988 1.00 86.56 87 PHE A N 1
ATOM 708 C CA . PHE A 1 87 ? 22.127 7.093 -22.418 1.00 86.56 87 PHE A CA 1
ATOM 709 C C . PHE A 1 87 ? 21.033 6.397 -23.229 1.00 86.56 87 PHE A C 1
ATOM 711 O O . PHE A 1 87 ? 20.297 7.096 -23.917 1.00 86.56 87 PHE A O 1
ATOM 718 N N . ASP A 1 88 ? 20.907 5.078 -23.194 1.00 91.19 88 ASP A N 1
ATOM 719 C CA . ASP A 1 88 ? 19.983 4.345 -24.070 1.00 91.19 88 ASP A CA 1
ATOM 720 C C . ASP A 1 88 ? 19.129 3.317 -23.331 1.00 91.19 88 ASP A C 1
ATOM 722 O O . ASP A 1 88 ? 18.260 2.702 -23.933 1.00 91.19 88 ASP A O 1
ATOM 726 N N . ARG A 1 89 ? 19.296 3.137 -22.024 1.00 94.75 89 ARG A N 1
ATOM 727 C CA . ARG A 1 89 ? 18.438 2.234 -21.255 1.00 94.75 89 ARG A CA 1
ATOM 728 C C . ARG A 1 89 ? 17.159 2.936 -20.851 1.00 94.75 89 ARG A C 1
ATOM 730 O O . ARG A 1 89 ? 17.115 4.157 -20.703 1.00 94.75 89 ARG A O 1
ATOM 737 N N . ILE A 1 90 ? 16.127 2.143 -20.602 1.00 95.12 90 ILE A N 1
ATOM 738 C CA . ILE A 1 90 ? 14.869 2.640 -20.056 1.00 95.12 90 ILE A CA 1
ATOM 739 C C . ILE A 1 90 ? 14.610 2.080 -18.664 1.00 95.12 90 ILE A C 1
ATOM 741 O O . ILE A 1 90 ? 15.116 1.023 -18.279 1.00 95.12 90 ILE A O 1
ATOM 745 N N . PHE A 1 91 ? 13.789 2.793 -17.910 1.00 95.94 91 PHE A N 1
ATOM 746 C CA . PHE A 1 91 ? 13.133 2.275 -16.725 1.00 95.94 91 PHE A CA 1
ATOM 747 C C . PHE A 1 91 ? 11.664 2.672 -16.739 1.00 95.94 91 PHE A C 1
ATOM 749 O O . PHE A 1 91 ? 11.292 3.683 -17.332 1.00 95.94 91 PHE A O 1
ATOM 756 N N . VAL A 1 92 ? 10.853 1.867 -16.067 1.00 96.31 92 VAL A N 1
ATOM 757 C CA . VAL A 1 92 ? 9.473 2.197 -15.738 1.00 96.31 92 VAL A CA 1
ATOM 758 C C . VAL A 1 92 ? 9.453 2.631 -14.279 1.00 96.31 92 VAL A C 1
ATOM 760 O O . VAL A 1 92 ? 9.768 1.838 -13.392 1.00 96.31 92 VAL A O 1
ATOM 763 N N . GLU A 1 93 ? 9.120 3.887 -14.020 1.00 97.25 93 GLU A N 1
ATOM 764 C CA . GLU A 1 93 ? 8.790 4.346 -12.677 1.00 97.25 93 GLU A CA 1
ATOM 765 C C . GLU A 1 93 ? 7.325 4.015 -12.408 1.00 97.25 93 GLU A C 1
ATOM 767 O O . GLU A 1 93 ? 6.441 4.456 -13.139 1.00 97.25 93 GLU A O 1
ATOM 772 N N . SER A 1 94 ? 7.057 3.245 -11.359 1.00 97.12 94 SER A N 1
ATOM 773 C CA . SER A 1 94 ? 5.728 3.149 -10.766 1.00 97.12 94 SER A CA 1
ATOM 774 C C . SER A 1 94 ? 5.631 4.184 -9.654 1.00 97.12 94 SER A C 1
ATOM 776 O O . SER A 1 94 ? 6.328 4.093 -8.639 1.00 97.12 94 SER A O 1
ATOM 778 N N . GLY A 1 95 ? 4.791 5.195 -9.855 1.00 96.00 95 GLY A N 1
ATOM 779 C CA . GLY A 1 95 ? 4.627 6.283 -8.904 1.00 96.00 95 GLY A CA 1
ATOM 780 C C . GLY A 1 95 ? 4.074 5.826 -7.547 1.00 96.00 95 GLY A C 1
ATOM 781 O O . GLY A 1 95 ? 3.551 4.716 -7.398 1.00 96.00 95 GLY A O 1
ATOM 782 N N . PRO A 1 96 ? 4.168 6.689 -6.523 1.00 94.75 96 PRO A N 1
ATOM 783 C CA . PRO A 1 96 ? 3.566 6.415 -5.228 1.00 94.75 96 PRO A CA 1
ATOM 784 C C . PRO A 1 96 ? 2.036 6.460 -5.310 1.00 94.75 96 PRO A C 1
ATOM 786 O O . PRO A 1 96 ? 1.480 7.265 -6.050 1.00 94.75 96 PRO A O 1
ATOM 789 N N . VAL A 1 97 ? 1.367 5.665 -4.471 1.00 94.81 97 VAL A N 1
ATOM 790 C CA . VAL A 1 97 ? -0.101 5.707 -4.323 1.00 94.81 97 VAL A CA 1
ATOM 791 C C . VAL A 1 97 ? -0.575 7.010 -3.686 1.00 94.81 97 VAL A C 1
ATOM 793 O O . VAL A 1 97 ? -1.579 7.587 -4.087 1.00 94.81 97 VAL A O 1
ATOM 796 N N . LEU A 1 98 ? 0.132 7.471 -2.650 1.00 94.69 98 LEU A N 1
ATOM 797 C CA . LEU A 1 98 ? -0.263 8.680 -1.937 1.00 94.69 98 LEU A CA 1
ATOM 798 C C . LEU A 1 98 ? 0.071 9.928 -2.754 1.00 94.69 98 LEU A C 1
ATOM 800 O O . LEU A 1 98 ? 1.208 10.114 -3.207 1.00 94.69 98 LEU A O 1
ATOM 804 N N . GLY A 1 99 ? -0.897 10.836 -2.842 1.00 91.38 99 GLY A N 1
ATOM 805 C CA . GLY A 1 99 ? -0.712 12.138 -3.459 1.00 91.38 99 GLY A CA 1
ATOM 806 C C . GLY A 1 99 ? 0.314 13.012 -2.715 1.00 91.38 99 GLY A C 1
ATOM 807 O O . GLY A 1 99 ? 0.628 12.782 -1.537 1.00 91.38 99 GLY A O 1
ATOM 808 N N . PRO A 1 100 ? 0.906 14.019 -3.386 1.00 90.69 100 PRO A N 1
ATOM 809 C CA . PRO A 1 100 ? 1.888 14.927 -2.787 1.00 90.69 100 PRO A CA 1
ATOM 810 C C . PRO A 1 100 ? 1.430 15.587 -1.476 1.00 90.69 100 PRO A C 1
ATOM 812 O O . PRO A 1 100 ? 2.262 15.880 -0.620 1.00 90.69 100 PRO A O 1
ATOM 815 N N . GLU A 1 101 ? 0.127 15.805 -1.306 1.00 92.06 101 GLU A N 1
ATOM 816 C CA . GLU A 1 101 ? -0.524 16.400 -0.137 1.00 92.06 101 GLU A CA 1
ATOM 817 C C . GLU A 1 101 ? -0.479 15.521 1.117 1.00 92.06 101 GLU A C 1
ATOM 819 O O . GLU A 1 101 ? -0.540 16.047 2.229 1.00 92.06 101 GLU A O 1
ATOM 824 N N . LEU A 1 102 ? -0.288 14.210 0.954 1.00 93.38 102 LEU A N 1
ATOM 825 C CA . LEU A 1 102 ? -0.111 13.261 2.055 1.00 93.38 102 LEU A CA 1
ATOM 826 C C . LEU A 1 102 ? 1.330 12.757 2.167 1.00 93.38 102 LEU A C 1
ATOM 828 O O . LEU A 1 102 ? 1.720 12.243 3.215 1.00 93.38 102 LEU A O 1
ATOM 832 N N . ARG A 1 103 ? 2.162 12.939 1.138 1.00 91.75 103 ARG A N 1
ATOM 833 C CA . ARG A 1 103 ? 3.552 12.462 1.144 1.00 91.75 103 ARG A CA 1
ATOM 834 C C . ARG A 1 103 ? 4.511 13.358 1.924 1.00 91.75 103 ARG A C 1
ATOM 836 O O . ARG A 1 103 ? 4.510 14.579 1.800 1.00 91.75 103 ARG A O 1
ATOM 843 N N . GLY A 1 104 ? 5.428 12.717 2.647 1.00 94.38 104 GLY A N 1
ATOM 844 C CA . GLY A 1 104 ? 6.544 13.364 3.341 1.00 94.38 104 GLY A CA 1
ATOM 845 C C . GLY A 1 104 ? 6.342 13.497 4.851 1.00 94.38 104 GLY A C 1
ATOM 846 O O . GLY A 1 104 ? 5.223 13.460 5.362 1.00 94.38 104 GLY A O 1
ATOM 847 N N . ALA A 1 105 ? 7.454 13.655 5.573 1.00 94.56 105 ALA A N 1
ATOM 848 C CA . ALA A 1 105 ? 7.479 13.605 7.035 1.00 94.56 105 ALA A CA 1
ATOM 849 C C . ALA A 1 105 ? 6.572 14.658 7.691 1.00 94.56 105 ALA A C 1
ATOM 851 O O . ALA A 1 105 ? 5.845 14.333 8.627 1.00 94.56 105 ALA A O 1
ATOM 852 N N . TYR A 1 106 ? 6.570 15.892 7.174 1.00 96.25 106 TYR A N 1
ATOM 853 C CA . TYR A 1 106 ? 5.740 16.981 7.696 1.00 96.25 106 TYR A CA 1
ATOM 854 C C . TYR A 1 106 ? 4.237 16.705 7.538 1.00 96.25 106 TYR A C 1
ATOM 856 O O . TYR A 1 106 ? 3.489 16.804 8.505 1.00 96.25 106 TYR A O 1
ATOM 864 N N . ARG A 1 107 ? 3.785 16.278 6.353 1.00 96.44 107 ARG A N 1
ATOM 865 C CA . ARG A 1 107 ? 2.366 15.963 6.101 1.00 96.44 107 ARG A CA 1
ATOM 866 C C . ARG A 1 107 ? 1.893 14.763 6.907 1.00 96.44 107 ARG A C 1
ATOM 868 O O . ARG A 1 107 ? 0.843 14.826 7.535 1.00 96.44 107 ARG A O 1
ATOM 875 N N . GLN A 1 108 ? 2.704 13.710 6.973 1.00 96.75 108 GLN A N 1
ATOM 876 C CA . GLN A 1 108 ? 2.417 12.553 7.823 1.00 96.75 108 GLN A CA 1
ATOM 877 C C . GLN A 1 108 ? 2.396 12.933 9.311 1.00 96.75 108 GLN A C 1
ATOM 879 O O . GLN A 1 108 ? 1.611 12.379 10.074 1.00 96.75 108 GLN A O 1
ATOM 884 N N . ARG A 1 109 ? 3.212 13.908 9.735 1.00 96.06 109 ARG A N 1
ATOM 885 C CA . ARG A 1 109 ? 3.135 14.477 11.084 1.00 96.06 109 ARG A CA 1
ATOM 886 C C . ARG A 1 109 ? 1.822 15.223 11.308 1.00 96.06 109 ARG A C 1
ATOM 888 O O . ARG A 1 109 ? 1.177 14.956 12.308 1.00 96.06 109 ARG A O 1
ATOM 895 N N . LEU A 1 110 ? 1.376 16.071 10.380 1.00 96.94 110 LEU A N 1
ATOM 896 C CA . LEU A 1 110 ? 0.063 16.724 10.485 1.00 96.94 110 LEU A CA 1
ATOM 897 C C . LEU A 1 110 ? -1.083 15.706 10.563 1.00 96.94 110 LEU A C 1
ATOM 899 O O . LEU A 1 110 ? -2.022 15.887 11.336 1.00 96.94 110 LEU A O 1
ATOM 903 N N . MET A 1 111 ? -1.002 14.608 9.808 1.00 97.38 111 MET A N 1
ATOM 904 C CA . MET A 1 111 ? -2.012 13.553 9.893 1.00 97.38 111 MET A CA 1
ATOM 905 C C . MET A 1 111 ? -2.055 12.896 11.281 1.00 97.38 111 MET A C 1
ATOM 907 O O . MET A 1 111 ? -3.137 12.631 11.807 1.00 97.38 111 MET A O 1
ATOM 911 N N . ARG A 1 112 ? -0.892 12.669 11.901 1.00 95.88 112 ARG A N 1
ATOM 912 C CA . ARG A 1 112 ? -0.785 12.117 13.262 1.00 95.88 112 ARG A CA 1
ATOM 913 C C . ARG A 1 112 ? -1.225 13.097 14.339 1.00 95.88 112 ARG A C 1
ATOM 915 O O . ARG A 1 112 ? -2.023 12.733 15.190 1.00 95.88 112 ARG A O 1
ATOM 922 N N . ASP A 1 113 ? -0.694 14.311 14.293 1.00 96.31 113 ASP A N 1
ATOM 923 C CA . ASP A 1 113 ? -0.721 15.246 15.418 1.00 96.31 113 ASP A CA 1
ATOM 924 C C . ASP A 1 113 ? -1.947 16.172 15.364 1.00 96.31 113 ASP A C 1
ATOM 926 O O . ASP A 1 113 ? -2.298 16.777 16.371 1.00 96.31 113 ASP A O 1
ATOM 930 N N . VAL A 1 114 ? -2.608 16.283 14.203 1.00 96.94 114 VAL A N 1
ATOM 931 C CA . VAL A 1 114 ? -3.785 17.148 14.003 1.00 96.94 114 VAL A 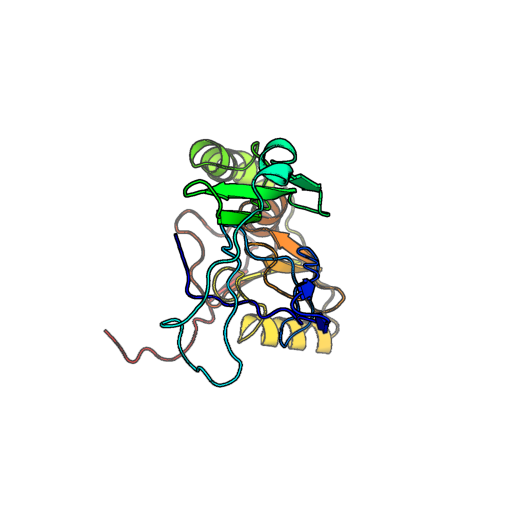CA 1
ATOM 932 C C . VAL A 1 114 ? -4.989 16.334 13.537 1.00 96.94 114 VAL A C 1
ATOM 934 O O . VAL A 1 114 ? -5.983 16.238 14.251 1.00 96.94 114 VAL A O 1
ATOM 937 N N . TYR A 1 115 ? -4.908 15.694 12.366 1.00 97.44 115 TYR A N 1
ATOM 938 C CA . TYR A 1 115 ? -6.074 15.026 11.770 1.00 97.44 115 TYR A CA 1
ATOM 939 C C . TYR A 1 115 ? -6.591 13.863 12.630 1.00 97.44 115 TYR A C 1
ATOM 941 O O . TYR A 1 115 ? -7.790 13.762 12.880 1.00 97.44 115 TYR A O 1
ATOM 949 N N . THR A 1 116 ? -5.696 13.004 13.126 1.00 96.81 116 THR A N 1
ATOM 950 C CA . THR A 1 116 ? -6.072 11.842 13.949 1.00 96.81 116 THR A CA 1
ATOM 951 C C . THR A 1 116 ? -6.769 12.260 15.255 1.00 96.81 116 THR A C 1
ATOM 953 O O . THR A 1 116 ? -7.835 11.709 15.538 1.00 96.81 116 THR A O 1
ATOM 956 N N . PRO A 1 117 ? -6.264 13.235 16.044 1.00 96.25 117 PRO A N 1
ATOM 957 C CA . PRO A 1 117 ? -6.991 13.798 17.183 1.00 96.25 117 PRO A CA 1
ATOM 958 C C . PRO A 1 117 ? -8.392 14.314 16.857 1.00 96.25 117 PRO A C 1
ATOM 960 O O . PRO A 1 117 ? -9.320 14.012 17.605 1.00 96.25 117 PRO A O 1
ATOM 963 N N . GLU A 1 118 ? -8.582 15.020 15.739 1.00 97.44 118 GLU A N 1
ATOM 964 C CA . GLU A 1 118 ? -9.919 15.479 15.335 1.00 97.44 118 GLU A CA 1
ATOM 965 C C . GLU A 1 118 ? -10.856 14.300 15.033 1.00 97.44 118 GLU A C 1
ATOM 967 O O . GLU A 1 118 ? -11.987 14.264 15.519 1.00 97.44 118 GLU A O 1
ATOM 972 N N . GLN A 1 119 ? -10.371 13.265 14.338 1.00 97.62 119 GLN A N 1
ATOM 973 C CA . GLN A 1 119 ? -11.156 12.047 14.096 1.00 97.62 119 GLN A CA 1
ATOM 974 C C . GLN A 1 119 ? -11.505 11.296 15.393 1.00 97.62 119 GLN A C 1
ATOM 976 O O . GLN A 1 119 ? -12.563 10.673 15.486 1.00 97.62 119 GLN A O 1
ATOM 981 N N . ARG A 1 120 ? -10.659 11.384 16.428 1.00 96.00 120 ARG A N 1
ATOM 982 C CA . ARG A 1 120 ? -10.920 10.797 17.757 1.00 96.00 120 ARG A CA 1
ATOM 983 C C . ARG A 1 120 ? -11.985 11.541 18.564 1.00 96.00 120 ARG A C 1
ATOM 985 O O . ARG A 1 120 ? -12.387 11.019 19.602 1.00 96.00 120 ARG A O 1
ATOM 992 N N . LYS A 1 121 ? -12.448 12.716 18.135 1.00 96.31 121 LYS A N 1
ATOM 993 C CA . LYS A 1 121 ? -13.607 13.389 18.752 1.00 96.31 121 LYS A CA 1
ATOM 994 C C . LYS A 1 121 ? -14.932 12.845 18.219 1.00 96.31 121 LYS A C 1
ATOM 996 O O . LYS A 1 121 ? -15.960 12.984 18.868 1.00 96.31 121 LYS A O 1
ATOM 1001 N N . LEU A 1 122 ? -14.907 12.198 17.053 1.00 97.44 122 LEU A N 1
ATOM 1002 C CA . LEU A 1 122 ? -16.091 11.617 16.430 1.00 97.44 122 LEU A CA 1
ATOM 1003 C C . LEU A 1 122 ? -16.423 10.238 17.024 1.00 97.44 122 LEU A C 1
ATOM 1005 O O . LEU A 1 122 ? -15.523 9.547 17.522 1.00 97.44 122 LEU A O 1
ATOM 1009 N N . PRO A 1 123 ? -17.685 9.781 16.926 1.00 98.00 123 PRO A N 1
ATOM 1010 C CA . PRO A 1 123 ? -18.082 8.460 17.400 1.00 98.00 123 PRO A CA 1
ATOM 1011 C C . PRO A 1 123 ? -17.228 7.329 16.816 1.00 98.00 123 PRO A C 1
ATOM 1013 O O . PRO A 1 123 ? -16.748 7.404 15.673 1.00 98.00 123 PRO A O 1
ATOM 1016 N N . LEU A 1 124 ? -17.037 6.279 17.621 1.00 98.44 124 LEU A N 1
ATOM 1017 C CA . LEU A 1 124 ? -16.509 5.004 17.142 1.00 98.44 124 LEU A CA 1
ATOM 1018 C C . LEU A 1 124 ? -17.459 4.411 16.097 1.00 98.44 124 LEU A C 1
ATOM 1020 O O . LEU A 1 124 ? -18.672 4.585 16.171 1.00 98.44 124 LEU A O 1
ATOM 1024 N N . ARG A 1 125 ? -16.879 3.717 15.125 1.00 98.44 125 ARG A N 1
ATOM 1025 C CA . ARG A 1 125 ? -17.575 2.921 14.116 1.00 98.44 125 ARG A CA 1
ATOM 1026 C C . ARG A 1 125 ? -17.542 1.465 14.566 1.00 98.44 125 ARG A C 1
ATOM 1028 O O . ARG A 1 125 ? -16.502 1.009 15.053 1.00 98.44 125 ARG A O 1
ATOM 1035 N N . GLU A 1 126 ? -18.635 0.740 14.345 1.00 98.44 126 GLU A N 1
ATOM 1036 C CA . GLU A 1 126 ? -18.659 -0.725 14.439 1.00 98.44 126 GLU A CA 1
ATOM 1037 C C . GLU A 1 126 ? -17.863 -1.312 13.269 1.00 98.44 126 GLU A C 1
ATOM 1039 O O . GLU A 1 126 ? -18.396 -1.723 12.243 1.00 98.44 126 GLU A O 1
ATOM 1044 N N . ALA A 1 127 ? -16.542 -1.238 13.402 1.00 98.69 127 ALA A N 1
ATOM 1045 C CA . ALA A 1 127 ? -15.582 -1.576 12.371 1.00 98.69 127 ALA A CA 1
ATOM 1046 C C . ALA A 1 127 ? -14.364 -2.271 12.976 1.00 98.69 127 ALA A C 1
ATOM 1048 O O . ALA A 1 127 ? -13.953 -1.978 14.109 1.00 98.69 127 ALA A O 1
ATOM 1049 N N . VAL A 1 128 ? -13.766 -3.154 12.181 1.00 98.81 128 VAL A N 1
ATOM 1050 C CA . VAL A 1 128 ? -12.516 -3.843 12.486 1.00 98.81 128 VAL A CA 1
ATOM 1051 C C . VAL A 1 128 ? -11.455 -3.403 11.485 1.00 98.81 128 VAL A C 1
ATOM 1053 O O . VAL A 1 128 ? -11.586 -3.655 10.287 1.00 98.81 128 VAL A O 1
ATOM 1056 N N . LEU A 1 129 ? -10.389 -2.773 11.981 1.00 98.62 129 LEU A N 1
ATOM 1057 C CA . LEU A 1 129 ? -9.189 -2.492 11.199 1.00 98.62 129 LEU A CA 1
ATOM 1058 C C . LEU A 1 129 ? -8.193 -3.648 11.340 1.00 98.62 129 LEU A C 1
ATOM 1060 O O . LEU A 1 129 ? -7.680 -3.904 12.430 1.00 98.62 129 LEU A O 1
ATOM 1064 N N . TYR A 1 130 ? -7.872 -4.300 10.229 1.00 98.56 130 TYR A N 1
ATOM 1065 C CA . TYR A 1 130 ? -6.886 -5.370 10.151 1.00 98.56 130 TYR A CA 1
ATOM 1066 C C . TYR A 1 130 ? -5.533 -4.835 9.679 1.00 98.56 130 TYR A C 1
ATOM 1068 O O . TYR A 1 130 ? -5.428 -4.218 8.618 1.00 98.56 130 TYR A O 1
ATOM 1076 N N . ASN A 1 131 ? -4.480 -5.129 10.438 1.00 97.25 131 ASN A N 1
ATOM 1077 C CA . ASN A 1 131 ? -3.091 -4.896 10.056 1.00 97.25 131 ASN A CA 1
ATOM 1078 C C . ASN A 1 131 ? -2.334 -6.230 10.002 1.00 97.25 131 ASN A C 1
ATOM 1080 O O . ASN A 1 131 ? -1.946 -6.786 11.029 1.00 97.25 131 ASN A O 1
ATOM 1084 N N . SER A 1 132 ? -2.108 -6.718 8.785 1.00 96.81 132 SER A N 1
ATOM 1085 C CA . SER A 1 132 ? -1.336 -7.932 8.511 1.00 96.81 132 SER A CA 1
ATOM 1086 C C . SER A 1 132 ? 0.051 -7.561 7.986 1.00 96.81 132 SER A C 1
ATOM 1088 O O . SER A 1 132 ? 0.184 -7.028 6.885 1.00 96.81 132 SER A O 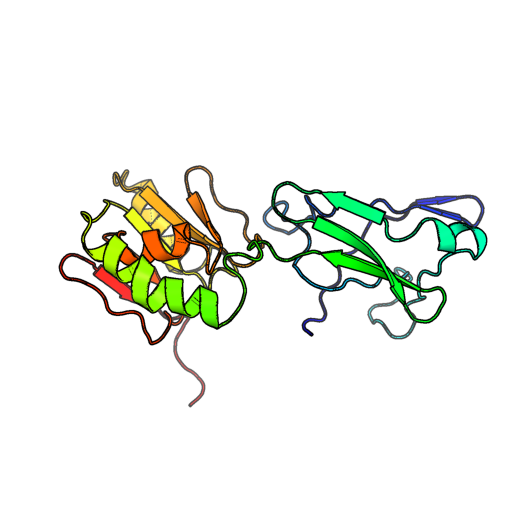1
ATOM 1090 N N . PHE A 1 133 ? 1.094 -7.796 8.784 1.00 95.56 133 PHE A N 1
ATOM 1091 C CA . PHE A 1 133 ? 2.501 -7.540 8.442 1.00 95.56 133 PHE A CA 1
ATOM 1092 C C . PHE A 1 133 ? 2.783 -6.124 7.899 1.00 95.56 133 PHE A C 1
ATOM 1094 O O . PHE A 1 133 ? 3.621 -5.928 7.012 1.00 95.56 133 PHE A O 1
ATOM 1101 N N . GLY A 1 134 ? 2.089 -5.112 8.430 1.00 94.69 134 GLY A N 1
ATOM 1102 C CA . GLY A 1 134 ? 2.211 -3.732 7.958 1.00 94.69 134 GLY A CA 1
ATOM 1103 C C . GLY A 1 134 ? 1.526 -3.495 6.613 1.00 94.69 134 GLY A C 1
ATOM 1104 O O . GLY A 1 134 ? 2.024 -2.696 5.825 1.00 94.69 134 GLY A O 1
ATOM 1105 N N . GLY A 1 135 ? 0.426 -4.200 6.344 1.00 95.06 135 GLY A N 1
ATOM 1106 C CA . GLY A 1 135 ? -0.388 -4.070 5.133 1.00 95.06 135 GLY A CA 1
ATOM 1107 C C . GLY A 1 135 ? 0.229 -4.680 3.877 1.00 95.06 135 GLY A C 1
ATOM 1108 O O . GLY A 1 135 ? -0.214 -4.391 2.773 1.00 95.06 135 GLY A O 1
ATOM 1109 N N . LYS A 1 136 ? 1.270 -5.506 4.017 1.00 94.00 136 LYS A N 1
ATOM 1110 C CA . LYS A 1 136 ? 1.956 -6.141 2.875 1.00 94.00 136 LYS A CA 1
ATOM 1111 C C . LYS A 1 136 ? 1.223 -7.365 2.326 1.00 94.00 136 LYS A C 1
ATOM 1113 O O . LYS A 1 136 ? 1.592 -7.856 1.269 1.00 94.00 136 LYS A O 1
ATOM 1118 N N . GLN A 1 137 ? 0.249 -7.867 3.074 1.00 94.19 137 GLN A N 1
ATOM 1119 C CA . GLN A 1 137 ? -0.578 -9.030 2.767 1.00 94.19 137 GLN A CA 1
ATOM 1120 C C . GLN A 1 137 ? -1.871 -8.933 3.584 1.00 94.19 137 GLN A C 1
ATOM 1122 O O . GLN A 1 137 ? -1.942 -8.134 4.517 1.00 94.19 137 GLN A O 1
ATOM 1127 N N . PHE A 1 138 ? -2.871 -9.757 3.276 1.00 96.88 138 PHE A N 1
ATOM 1128 C CA . PHE A 1 138 ? -4.041 -9.979 4.128 1.00 96.88 138 PHE A CA 1
ATOM 1129 C C . PHE A 1 138 ? -4.128 -11.475 4.426 1.00 96.88 138 PHE A C 1
ATOM 1131 O O . PHE A 1 138 ? -4.612 -12.266 3.617 1.00 96.88 138 PHE A O 1
ATOM 1138 N N . SER A 1 139 ? -3.558 -11.885 5.557 1.00 96.12 139 SER A N 1
ATOM 1139 C CA . SER A 1 139 ? -3.288 -13.294 5.853 1.00 96.12 139 SER A CA 1
ATOM 1140 C C . SER A 1 139 ? -3.192 -13.542 7.360 1.00 96.12 139 SER A C 1
ATOM 1142 O O . SER A 1 139 ? -3.430 -12.633 8.153 1.00 96.12 139 SER A O 1
ATOM 1144 N N . ASP A 1 140 ? -2.746 -14.747 7.736 1.00 97.00 140 ASP A N 1
ATOM 1145 C CA . ASP A 1 140 ? -2.363 -15.099 9.108 1.00 97.00 140 ASP A CA 1
ATOM 1146 C C . ASP A 1 140 ? -3.518 -14.872 10.108 1.00 97.00 140 ASP A C 1
ATOM 1148 O O . ASP A 1 140 ? -4.694 -14.964 9.741 1.00 97.00 140 ASP A O 1
ATOM 1152 N N . SER A 1 141 ? -3.209 -14.586 11.372 1.00 97.94 141 SER A N 1
ATOM 1153 C CA . SER A 1 141 ? -4.193 -14.426 12.438 1.00 97.94 141 SER A CA 1
ATOM 1154 C C . SER A 1 141 ? -5.225 -13.322 12.150 1.00 97.94 141 SER A C 1
ATOM 1156 O O . SER A 1 141 ? -6.409 -13.565 12.382 1.00 97.94 141 SER A O 1
ATOM 1158 N N . PRO A 1 142 ? -4.872 -12.137 11.599 1.00 98.25 142 PRO A N 1
ATOM 1159 C CA . PRO A 1 142 ? -5.876 -11.124 11.274 1.00 98.25 142 PRO A CA 1
ATOM 1160 C C . PRO A 1 142 ? -6.887 -11.591 10.218 1.00 98.25 142 PRO A C 1
ATOM 1162 O O . PRO A 1 142 ? -8.079 -11.313 10.366 1.00 98.25 142 PRO A O 1
ATOM 1165 N N . ARG A 1 143 ? -6.448 -12.337 9.190 1.00 97.69 143 ARG A N 1
ATOM 1166 C CA . ARG A 1 143 ? -7.368 -12.929 8.206 1.00 97.69 143 ARG A CA 1
ATOM 1167 C C . ARG A 1 143 ? -8.251 -14.006 8.830 1.00 97.69 143 ARG A C 1
ATOM 1169 O O . ARG A 1 143 ? -9.447 -14.003 8.564 1.00 97.69 143 ARG A O 1
ATOM 1176 N N . ALA A 1 144 ? -7.705 -14.862 9.692 1.00 98.12 144 ALA A N 1
ATOM 1177 C CA . ALA A 1 144 ? -8.498 -15.876 10.389 1.00 98.12 144 ALA A CA 1
ATOM 1178 C C . ALA A 1 144 ? -9.601 -15.245 11.264 1.00 98.12 144 ALA A C 1
ATOM 1180 O O . ALA A 1 144 ? -10.741 -15.708 11.264 1.00 98.12 144 ALA A O 1
ATOM 1181 N N . VAL A 1 145 ? -9.300 -14.136 11.954 1.00 98.38 145 VAL A N 1
ATOM 1182 C CA . VAL A 1 145 ? -10.306 -13.372 12.715 1.00 98.38 145 VAL A CA 1
ATOM 1183 C C . VAL A 1 145 ? -11.383 -12.793 11.794 1.00 98.38 145 VAL A C 1
ATOM 1185 O O . VAL A 1 145 ? -12.564 -12.863 12.126 1.00 98.38 145 VAL A O 1
ATOM 1188 N N . TYR A 1 146 ? -11.007 -12.233 10.639 1.00 98.50 146 TYR A N 1
ATOM 1189 C CA . TYR A 1 146 ? -11.973 -11.781 9.630 1.00 98.50 146 TYR A CA 1
ATOM 1190 C C . TYR A 1 146 ? -12.898 -12.915 9.170 1.00 98.50 146 TYR A C 1
ATOM 1192 O O . TYR A 1 146 ? -14.119 -12.754 9.192 1.00 98.50 146 TYR A O 1
ATOM 1200 N N . GLU A 1 147 ? -12.328 -14.055 8.779 1.00 98.31 147 GLU A N 1
ATOM 1201 C CA . GLU A 1 147 ? -13.083 -15.203 8.271 1.00 98.31 147 GLU A CA 1
ATOM 1202 C C . GLU A 1 147 ? -14.074 -15.723 9.321 1.00 98.31 147 GLU A C 1
ATOM 1204 O O . GLU A 1 147 ? -15.228 -15.996 8.991 1.00 98.31 147 GLU A O 1
ATOM 1209 N N . GLU A 1 148 ? -13.676 -15.762 10.594 1.00 98.38 148 GLU A N 1
ATOM 1210 C CA . GLU A 1 148 ? -14.550 -16.185 11.688 1.00 98.38 148 GLU A CA 1
ATOM 1211 C C . GLU A 1 148 ? -15.674 -15.180 11.986 1.00 98.38 148 GLU A C 1
ATOM 1213 O O . GLU A 1 148 ? -16.824 -15.583 12.173 1.00 98.38 148 GLU A O 1
ATOM 1218 N N . LEU A 1 149 ? -15.386 -13.873 11.996 1.00 98.06 149 LEU A N 1
ATOM 1219 C CA . LEU A 1 149 ? -16.418 -12.840 12.175 1.00 98.06 149 LEU A CA 1
ATOM 1220 C C . LEU A 1 149 ? -17.448 -12.878 11.040 1.00 98.06 149 LEU A C 1
ATOM 1222 O O . LEU A 1 149 ? -18.654 -12.818 11.297 1.00 98.06 149 LEU A O 1
ATOM 1226 N N . LYS A 1 150 ? -16.979 -13.065 9.801 1.00 97.56 150 LYS A N 1
ATOM 1227 C CA . LYS A 1 150 ? -17.837 -13.243 8.627 1.00 97.56 150 LYS A CA 1
ATOM 1228 C C . LYS A 1 150 ? -18.679 -14.513 8.733 1.00 97.56 150 LYS A C 1
ATOM 1230 O O . LYS A 1 150 ? -19.882 -14.457 8.495 1.00 97.56 150 LYS A O 1
ATOM 1235 N N . ARG A 1 151 ? -18.084 -15.643 9.136 1.00 98.12 151 ARG A N 1
ATOM 1236 C CA . ARG A 1 151 ? -18.794 -16.922 9.328 1.00 98.12 151 ARG A CA 1
ATOM 1237 C C . ARG A 1 151 ? -19.914 -16.813 10.365 1.00 98.12 151 ARG A C 1
ATOM 1239 O O . ARG A 1 151 ? -20.950 -17.449 10.206 1.00 98.12 151 ARG A O 1
ATOM 1246 N N . ARG A 1 152 ? -19.716 -16.012 11.416 1.00 98.12 152 ARG A N 1
ATOM 1247 C CA . ARG A 1 152 ? -20.728 -15.747 12.454 1.00 98.12 152 ARG A CA 1
ATOM 1248 C C . ARG A 1 152 ? -21.793 -14.728 12.044 1.00 98.12 152 ARG A C 1
ATOM 1250 O O . ARG A 1 152 ? -22.726 -14.529 12.812 1.00 98.12 152 ARG A O 1
ATOM 1257 N N . GLY A 1 153 ? -21.650 -14.064 10.896 1.00 96.56 153 GLY A N 1
ATOM 1258 C CA . GLY A 1 153 ? -22.550 -12.984 10.486 1.00 96.56 153 GLY A CA 1
ATOM 1259 C C . GLY A 1 153 ? -22.466 -11.761 11.401 1.00 96.56 153 GLY A C 1
ATOM 1260 O O . GLY A 1 153 ? -23.472 -11.107 11.643 1.00 96.56 153 GLY A O 1
ATOM 1261 N N . THR A 1 154 ? -21.286 -11.476 11.965 1.00 97.25 154 THR A N 1
ATOM 1262 C CA . THR A 1 154 ? -21.119 -10.297 12.827 1.00 97.25 154 THR A CA 1
ATOM 1263 C C . THR A 1 154 ? -21.249 -9.025 11.989 1.00 97.25 154 THR A C 1
ATOM 1265 O O . THR A 1 154 ? -20.480 -8.829 11.050 1.00 97.25 154 THR A O 1
ATOM 1268 N N . GLU A 1 155 ? -22.198 -8.156 12.337 1.00 96.69 155 GLU A N 1
ATOM 1269 C CA . GLU A 1 155 ? -22.456 -6.901 11.622 1.00 96.69 155 GLU A CA 1
ATOM 1270 C C . GLU A 1 155 ? -21.416 -5.829 11.974 1.00 96.69 155 GLU A C 1
ATOM 1272 O O . GLU A 1 155 ? -21.632 -4.957 12.814 1.00 96.69 155 GLU A O 1
ATOM 1277 N N . VAL A 1 156 ? -20.251 -5.908 11.333 1.00 97.94 156 VAL A N 1
ATOM 1278 C CA . VAL A 1 156 ? -19.175 -4.916 11.437 1.00 97.94 156 VAL A CA 1
ATOM 1279 C C . VAL A 1 156 ? -18.604 -4.598 10.061 1.00 97.94 156 VAL A C 1
ATOM 1281 O O . VAL A 1 156 ? -18.539 -5.447 9.173 1.00 97.94 156 VAL A O 1
ATOM 1284 N N . GLU A 1 157 ? -18.130 -3.370 9.881 1.00 98.69 157 GLU A N 1
ATOM 1285 C CA . GLU A 1 157 ? -17.351 -3.009 8.700 1.00 98.69 157 GLU A CA 1
ATOM 1286 C C . GLU A 1 157 ? -15.950 -3.634 8.779 1.00 98.69 157 GLU A C 1
ATOM 1288 O O . GLU A 1 157 ? -15.224 -3.457 9.761 1.00 98.69 157 GLU A O 1
ATOM 1293 N N . HIS A 1 158 ? -15.531 -4.322 7.720 1.00 98.75 158 HIS A N 1
ATOM 1294 C CA . HIS A 1 158 ? -14.194 -4.900 7.626 1.00 98.75 158 HIS A CA 1
ATOM 1295 C C . HIS A 1 158 ? -13.264 -3.982 6.833 1.00 98.75 158 HIS A C 1
ATOM 1297 O O . HIS A 1 158 ? -13.478 -3.750 5.642 1.00 98.75 158 HIS A O 1
ATOM 1303 N N . ILE A 1 159 ? -12.209 -3.483 7.482 1.00 98.81 159 ILE A N 1
ATOM 1304 C CA . ILE A 1 159 ? -11.246 -2.550 6.891 1.00 98.81 159 ILE A CA 1
ATOM 1305 C C . ILE A 1 159 ? -9.853 -3.174 6.945 1.00 98.81 159 ILE A C 1
ATOM 1307 O O . ILE A 1 159 ? -9.362 -3.491 8.023 1.00 98.81 159 ILE A O 1
ATOM 1311 N N . ALA A 1 160 ? -9.175 -3.316 5.813 1.00 98.50 160 ALA A N 1
ATOM 1312 C CA . ALA A 1 160 ? -7.802 -3.809 5.766 1.00 98.50 160 ALA A CA 1
ATOM 1313 C C . ALA A 1 160 ? -6.826 -2.675 5.448 1.00 98.50 160 ALA A C 1
ATOM 1315 O O . ALA A 1 160 ? -6.987 -1.957 4.462 1.00 98.50 160 ALA A O 1
ATOM 1316 N N . MET A 1 161 ? -5.784 -2.536 6.266 1.00 97.94 161 MET A N 1
ATOM 1317 C CA . MET A 1 161 ? -4.625 -1.720 5.918 1.00 97.94 161 MET A CA 1
ATOM 1318 C C . MET A 1 161 ? -3.878 -2.388 4.760 1.00 97.94 161 MET A C 1
ATOM 1320 O O . MET A 1 161 ? -3.481 -3.547 4.867 1.00 97.94 161 MET A O 1
ATOM 1324 N N . VAL A 1 162 ? -3.651 -1.639 3.687 1.00 97.62 162 VAL A N 1
ATOM 1325 C CA . VAL A 1 162 ? -2.918 -2.071 2.494 1.00 97.62 162 VAL A CA 1
ATOM 1326 C C . VAL A 1 162 ? -1.695 -1.185 2.330 1.00 97.62 162 VAL A C 1
ATOM 1328 O O . VAL A 1 162 ? -1.750 0.010 2.600 1.00 97.62 162 VAL A O 1
ATOM 1331 N N . HIS A 1 163 ? -0.577 -1.777 1.931 1.00 96.06 163 HIS A N 1
ATOM 1332 C CA . HIS A 1 163 ? 0.639 -1.060 1.602 1.00 96.06 163 HIS A CA 1
ATOM 1333 C C . HIS A 1 163 ? 0.929 -1.190 0.113 1.00 96.06 163 HIS A C 1
ATOM 1335 O O . HIS A 1 163 ? 1.162 -2.286 -0.402 1.00 96.06 163 HIS A O 1
ATOM 1341 N N . ASP A 1 164 ? 0.958 -0.044 -0.550 1.00 95.69 164 ASP A N 1
ATOM 1342 C CA . ASP A 1 164 ? 1.306 0.148 -1.944 1.00 95.69 164 ASP A CA 1
ATOM 1343 C C . ASP A 1 164 ? 0.419 -0.652 -2.914 1.00 95.69 164 ASP A C 1
ATOM 1345 O O . ASP A 1 164 ? 0.876 -1.113 -3.960 1.00 95.69 164 ASP A O 1
ATOM 1349 N N . GLN A 1 165 ? -0.856 -0.846 -2.558 1.00 95.69 165 GLN A N 1
ATOM 1350 C CA . GLN A 1 165 ? -1.825 -1.662 -3.314 1.00 95.69 165 GLN A CA 1
ATOM 1351 C C . GLN A 1 165 ? -1.379 -3.106 -3.579 1.00 95.69 165 GLN A C 1
ATOM 1353 O O . GLN A 1 165 ? -1.875 -3.758 -4.490 1.00 95.69 165 GLN A O 1
ATOM 1358 N N . GLN A 1 166 ? -0.449 -3.633 -2.782 1.00 95.38 166 GLN A N 1
ATOM 1359 C CA . GLN A 1 166 ? 0.147 -4.952 -3.013 1.00 95.38 166 GLN A CA 1
ATOM 1360 C C . GLN A 1 166 ? -0.658 -6.102 -2.387 1.00 95.38 166 GLN A C 1
ATOM 1362 O O . GLN A 1 166 ? -0.086 -7.139 -2.061 1.00 95.38 166 GLN A O 1
ATOM 1367 N N . VAL A 1 167 ? -1.964 -5.921 -2.173 1.00 96.12 167 VAL A N 1
ATOM 1368 C CA . VAL A 1 167 ? -2.818 -6.898 -1.486 1.00 96.12 167 VAL A CA 1
ATOM 1369 C C . VAL A 1 167 ? -4.136 -7.057 -2.227 1.00 96.12 167 VAL A C 1
ATOM 1371 O O . VAL A 1 167 ? -4.864 -6.083 -2.413 1.00 96.12 167 VAL A O 1
ATOM 1374 N N . VAL A 1 168 ? -4.467 -8.296 -2.590 1.00 96.12 168 VAL A N 1
ATOM 1375 C CA . VAL A 1 168 ? -5.796 -8.655 -3.093 1.00 96.12 168 VAL A CA 1
ATOM 1376 C C . VAL A 1 168 ? -6.701 -8.916 -1.893 1.00 96.12 168 VAL A C 1
ATOM 1378 O O . VAL A 1 168 ? -6.405 -9.760 -1.048 1.00 96.12 168 VAL A O 1
ATOM 1381 N N . LEU A 1 169 ? -7.796 -8.167 -1.788 1.00 96.69 169 LEU A N 1
ATOM 1382 C CA . LEU A 1 169 ? -8.714 -8.268 -0.657 1.00 96.69 169 LEU A CA 1
ATOM 1383 C C . LEU A 1 169 ? -9.947 -9.112 -1.003 1.00 96.69 169 LEU A C 1
ATOM 1385 O O . LEU A 1 169 ? -10.450 -9.028 -2.125 1.00 96.69 169 LEU A O 1
ATOM 1389 N N . PRO A 1 170 ? -10.481 -9.896 -0.046 1.00 95.75 170 PRO A N 1
ATOM 1390 C CA . PRO A 1 170 ? -11.748 -10.586 -0.237 1.00 95.75 170 PRO A CA 1
ATOM 1391 C C . PRO A 1 170 ? -12.904 -9.605 -0.497 1.00 95.75 170 PRO A C 1
ATOM 1393 O O . PRO A 1 170 ? -12.906 -8.497 0.052 1.00 95.75 170 PRO A O 1
ATOM 1396 N N . PRO A 1 171 ? -13.948 -10.020 -1.240 1.00 93.44 171 PRO A N 1
ATOM 1397 C CA . PRO A 1 171 ? -15.146 -9.209 -1.416 1.00 93.44 171 PRO A CA 1
ATOM 1398 C C . PRO A 1 171 ? -15.756 -8.776 -0.075 1.00 93.44 171 PRO A C 1
ATOM 1400 O O . PRO A 1 171 ? -15.901 -9.583 0.853 1.00 93.44 171 PRO A O 1
ATOM 1403 N N . GLY A 1 172 ? -16.125 -7.497 0.008 1.00 93.00 172 GLY A N 1
ATOM 1404 C CA . GLY A 1 172 ? -16.697 -6.877 1.207 1.00 93.00 172 GLY A CA 1
ATOM 1405 C C . GLY A 1 172 ? -15.672 -6.362 2.224 1.00 93.00 172 GLY A C 1
ATOM 1406 O O . GLY A 1 172 ? -16.074 -5.768 3.220 1.00 93.00 172 GLY A O 1
ATOM 1407 N N . VAL A 1 173 ? -14.367 -6.548 1.993 1.00 98.19 173 VAL A N 1
ATOM 1408 C CA . VAL A 1 173 ? -13.313 -5.917 2.803 1.00 98.19 173 VAL A CA 1
ATOM 1409 C C . VAL A 1 173 ? -12.864 -4.628 2.127 1.00 98.19 173 VAL A C 1
ATOM 1411 O O . VAL A 1 173 ? -12.397 -4.639 0.989 1.00 98.19 173 VAL A O 1
ATOM 1414 N N . ARG A 1 174 ? -12.972 -3.503 2.835 1.00 98.31 174 ARG A N 1
ATOM 1415 C CA . ARG A 1 174 ? -12.527 -2.203 2.330 1.00 98.31 174 ARG A CA 1
ATOM 1416 C C . ARG A 1 174 ? -11.030 -2.022 2.570 1.00 98.31 174 ARG A C 1
ATOM 1418 O O . ARG A 1 174 ? -10.582 -1.998 3.714 1.00 98.31 174 ARG A O 1
ATOM 1425 N N . GLY A 1 175 ? -10.257 -1.854 1.503 1.00 98.00 175 GLY A N 1
ATOM 1426 C CA . GLY A 1 175 ? -8.840 -1.499 1.598 1.00 98.00 175 GLY A CA 1
ATOM 1427 C C . GLY A 1 175 ? -8.639 -0.021 1.932 1.00 98.00 175 GLY A C 1
ATOM 1428 O O . GLY A 1 175 ? -9.319 0.838 1.374 1.00 98.00 175 GLY A O 1
ATOM 1429 N N . VAL A 1 176 ? -7.698 0.282 2.826 1.00 98.06 176 VAL A N 1
ATOM 1430 C CA . VAL A 1 176 ? -7.202 1.646 3.074 1.00 98.06 176 VAL A CA 1
ATOM 1431 C C . VAL A 1 176 ? -5.688 1.676 2.948 1.00 98.06 176 VAL A C 1
ATOM 1433 O O . VAL A 1 176 ? -4.989 0.868 3.560 1.00 98.06 176 VAL A O 1
ATOM 1436 N N . GLU A 1 177 ? -5.180 2.609 2.149 1.00 97.50 177 GLU A N 1
ATOM 1437 C CA . GLU A 1 177 ? -3.752 2.712 1.872 1.00 97.50 177 GLU A CA 1
ATOM 1438 C C . GLU A 1 177 ? -2.992 3.256 3.087 1.00 97.50 177 GLU A C 1
ATOM 1440 O O . GLU A 1 177 ? -3.412 4.201 3.760 1.00 97.50 177 GLU A O 1
ATOM 1445 N N . TRP A 1 178 ? -1.840 2.667 3.381 1.00 96.06 178 TRP A N 1
ATOM 1446 C CA . TRP A 1 178 ? -1.033 3.059 4.521 1.00 96.06 178 TRP A CA 1
ATOM 1447 C C . TRP A 1 178 ? -0.601 4.525 4.418 1.00 96.06 178 TRP A C 1
ATOM 1449 O O . TRP A 1 178 ? 0.031 4.935 3.448 1.00 96.06 178 TRP A O 1
ATOM 1459 N N . GLY A 1 179 ? -0.890 5.305 5.463 1.00 95.50 179 GLY A N 1
ATOM 1460 C CA . GLY A 1 179 ? -0.571 6.733 5.510 1.00 95.50 179 GLY A CA 1
ATOM 1461 C C . GLY A 1 179 ? -1.585 7.628 4.790 1.00 95.50 179 GLY A C 1
ATOM 1462 O O . GLY A 1 179 ? -1.373 8.843 4.747 1.00 95.50 179 GLY A O 1
ATOM 1463 N N . SER A 1 180 ? -2.677 7.066 4.258 1.00 97.38 180 SER A N 1
ATOM 1464 C CA . SER A 1 180 ? -3.805 7.834 3.725 1.00 97.38 180 SER A CA 1
ATOM 1465 C C . SER A 1 180 ? -4.680 8.410 4.845 1.00 97.38 180 SER A C 1
ATOM 1467 O O . SER A 1 180 ? -4.632 7.947 5.989 1.00 97.38 180 SER A O 1
ATOM 1469 N N . LYS A 1 181 ? -5.519 9.406 4.526 1.00 97.44 181 LYS A N 1
ATOM 1470 C CA . LYS A 1 181 ? -6.484 9.970 5.489 1.00 97.44 181 LYS A CA 1
ATOM 1471 C C . LYS A 1 181 ? -7.439 8.898 6.013 1.00 97.44 181 LYS A C 1
ATOM 1473 O O . LYS A 1 181 ? -7.674 8.822 7.214 1.00 97.44 181 LYS A O 1
ATOM 1478 N N . GLU A 1 182 ? -7.917 8.030 5.129 1.00 98.00 182 GLU A N 1
ATOM 1479 C CA . GLU A 1 182 ? -8.834 6.931 5.433 1.00 98.00 182 GLU A CA 1
ATOM 1480 C C . GLU A 1 182 ? -8.194 5.913 6.380 1.00 98.00 182 GLU A C 1
ATOM 1482 O O . GLU A 1 182 ? -8.879 5.371 7.246 1.00 98.00 182 GLU A O 1
ATOM 1487 N N . TRP A 1 183 ? -6.884 5.669 6.256 1.00 97.81 183 TRP A N 1
ATOM 1488 C CA . TRP A 1 183 ? -6.152 4.826 7.200 1.00 97.81 183 TRP A CA 1
ATOM 1489 C C . TRP A 1 183 ? -6.053 5.469 8.588 1.00 97.81 183 TRP A C 1
ATOM 1491 O O . TRP A 1 183 ? -6.330 4.806 9.590 1.00 97.81 183 TRP A O 1
ATOM 1501 N N . TYR A 1 184 ? -5.718 6.761 8.660 1.00 97.75 184 TYR A N 1
ATOM 1502 C CA . TYR A 1 184 ? -5.696 7.502 9.927 1.00 97.75 184 TYR A CA 1
ATOM 1503 C C . TYR A 1 184 ? -7.078 7.552 10.591 1.00 97.75 184 TYR A C 1
ATOM 1505 O O . TYR A 1 184 ? -7.194 7.334 11.799 1.00 97.75 184 TYR A O 1
ATOM 1513 N N . GLU A 1 185 ? -8.132 7.780 9.808 1.00 98.12 185 GLU A N 1
ATOM 1514 C CA . GLU A 1 185 ? -9.511 7.743 10.287 1.00 98.12 185 GLU A CA 1
ATOM 1515 C C . GLU A 1 185 ? -9.889 6.345 10.790 1.00 98.12 185 GLU A C 1
ATOM 1517 O O . GLU A 1 185 ? -10.414 6.218 11.898 1.00 98.12 185 GLU A O 1
ATOM 1522 N N . ALA A 1 186 ? -9.600 5.291 10.020 1.00 98.12 186 ALA A N 1
ATOM 1523 C CA . ALA A 1 186 ? -9.892 3.918 10.420 1.00 98.12 186 ALA A CA 1
ATOM 1524 C C . ALA A 1 186 ? -9.196 3.570 11.741 1.00 98.12 186 ALA A C 1
ATOM 1526 O O . ALA A 1 186 ? -9.817 2.981 12.626 1.00 98.12 186 ALA A O 1
ATOM 1527 N N . LEU A 1 187 ? -7.943 3.992 11.918 1.00 96.62 187 LEU A N 1
ATOM 1528 C CA . LEU A 1 187 ? -7.199 3.777 13.155 1.00 96.62 187 LEU A CA 1
ATOM 1529 C C . LEU A 1 187 ? -7.800 4.557 14.341 1.00 96.62 187 LEU A C 1
ATOM 1531 O O . LEU A 1 187 ? -7.866 4.039 15.457 1.00 96.62 187 LEU A O 1
ATOM 1535 N N . ALA A 1 188 ? -8.279 5.782 14.111 1.00 97.06 188 ALA A N 1
ATOM 1536 C CA . ALA A 1 188 ? -8.917 6.613 15.133 1.00 97.06 188 ALA A CA 1
ATOM 1537 C C . ALA A 1 188 ? -10.325 6.133 15.527 1.00 97.06 188 ALA A C 1
ATOM 1539 O O . ALA A 1 188 ? -10.741 6.301 16.679 1.00 97.06 188 ALA A O 1
ATOM 1540 N N . ARG A 1 189 ? -11.081 5.581 14.570 1.00 98.06 189 ARG A N 1
ATOM 1541 C CA . ARG A 1 189 ? -12.531 5.384 14.699 1.00 98.06 189 ARG A CA 1
ATOM 1542 C C . ARG A 1 189 ? -12.989 3.934 14.735 1.00 98.06 189 ARG A C 1
ATOM 1544 O O . ARG A 1 189 ? -14.102 3.718 15.194 1.00 98.06 189 ARG A O 1
ATOM 1551 N N . SER A 1 190 ? -12.188 2.955 14.325 1.00 98.50 190 SER A N 1
ATOM 1552 C CA . SER A 1 190 ? -12.600 1.546 14.422 1.00 98.50 190 SER A CA 1
ATOM 1553 C C . SER A 1 190 ? -12.686 1.118 15.881 1.00 98.50 190 SER A C 1
ATOM 1555 O O . SER A 1 190 ? -11.735 1.335 16.637 1.00 98.50 190 SER A O 1
ATOM 1557 N N . ARG A 1 191 ? -13.805 0.507 16.285 1.00 98.50 191 ARG A N 1
ATOM 1558 C CA . ARG A 1 191 ? -13.938 -0.082 17.624 1.00 98.50 191 ARG A CA 1
ATOM 1559 C C . ARG A 1 191 ? -12.902 -1.180 17.857 1.00 98.50 191 ARG A C 1
ATOM 1561 O O . ARG A 1 191 ? -12.393 -1.297 18.969 1.00 98.50 191 ARG A O 1
ATOM 1568 N N . TYR A 1 192 ? -12.546 -1.925 16.816 1.00 98.56 192 TYR A N 1
ATOM 1569 C CA . TYR A 1 192 ? -11.591 -3.021 16.905 1.00 98.56 192 TYR A CA 1
ATOM 1570 C C . TYR A 1 192 ? -10.392 -2.785 15.987 1.00 98.56 192 TYR A C 1
ATOM 1572 O O . TYR A 1 192 ? -10.541 -2.391 14.831 1.00 98.56 192 TYR A O 1
ATOM 1580 N N . VAL A 1 193 ? -9.194 -3.067 16.492 1.00 98.31 193 VAL A N 1
ATOM 1581 C CA . VAL A 1 193 ? -7.962 -3.122 15.698 1.00 98.31 193 VAL A CA 1
ATOM 1582 C C . VAL A 1 193 ? -7.316 -4.481 15.928 1.00 98.31 193 VAL A C 1
ATOM 1584 O O . VAL A 1 193 ? -6.952 -4.806 17.055 1.00 98.31 193 VAL A O 1
ATOM 1587 N N . VAL A 1 194 ? -7.164 -5.273 14.872 1.00 98.44 194 VAL A N 1
ATOM 1588 C CA . VAL A 1 194 ? -6.539 -6.601 14.920 1.00 98.44 194 VAL A CA 1
ATOM 1589 C C . VAL A 1 194 ? -5.227 -6.536 14.158 1.00 98.44 194 VAL A C 1
ATOM 1591 O O . VAL A 1 194 ? -5.198 -6.209 12.972 1.00 98.44 194 VAL A O 1
ATOM 1594 N N . THR A 1 195 ? -4.124 -6.834 14.834 1.00 97.81 195 THR A N 1
ATOM 1595 C CA . THR A 1 195 ? -2.782 -6.719 14.262 1.00 97.81 195 THR A CA 1
ATOM 1596 C C . THR A 1 195 ? -1.937 -7.936 14.610 1.00 97.81 195 THR A C 1
ATOM 1598 O O . THR A 1 195 ? -2.071 -8.498 15.695 1.00 97.81 195 THR A O 1
ATOM 1601 N N . ASN A 1 196 ? -1.066 -8.347 13.694 1.00 96.69 196 ASN A N 1
ATOM 1602 C CA . ASN A 1 196 ? -0.019 -9.348 13.949 1.00 96.69 196 ASN A CA 1
ATOM 1603 C C . ASN A 1 196 ? 1.400 -8.759 13.862 1.00 96.69 196 ASN A C 1
ATOM 1605 O O . ASN A 1 196 ? 2.394 -9.428 14.143 1.00 96.69 196 ASN A O 1
ATOM 1609 N N . GLY A 1 197 ? 1.501 -7.485 13.477 1.00 89.25 197 GLY A N 1
ATOM 1610 C CA . GLY A 1 197 ? 2.724 -6.694 13.511 1.00 89.25 197 GLY A CA 1
ATOM 1611 C C . GLY A 1 197 ? 2.629 -5.543 14.508 1.00 89.25 197 GLY A C 1
ATOM 1612 O O . GLY A 1 197 ? 1.602 -5.324 15.158 1.00 89.25 197 GLY A O 1
ATOM 1613 N N . GLY A 1 198 ? 3.705 -4.765 14.604 1.00 84.12 198 GLY A N 1
ATOM 1614 C CA . GLY A 1 198 ? 3.696 -3.523 15.369 1.00 84.12 198 GLY A CA 1
ATOM 1615 C C . GLY A 1 198 ? 2.725 -2.503 14.770 1.00 84.12 198 GLY A C 1
ATOM 1616 O O . GLY A 1 198 ? 2.697 -2.287 13.555 1.00 84.12 198 GLY A O 1
ATOM 1617 N N . ILE A 1 199 ? 1.953 -1.847 15.634 1.00 85.12 199 ILE A N 1
ATOM 1618 C CA . ILE A 1 199 ? 1.331 -0.562 15.306 1.00 85.12 199 ILE A CA 1
ATOM 1619 C C . ILE A 1 199 ? 2.390 0.518 15.567 1.00 85.12 199 ILE A C 1
ATOM 1621 O O . ILE A 1 199 ? 3.319 0.310 16.347 1.00 85.12 199 ILE A O 1
ATOM 1625 N N . ARG A 1 200 ? 2.312 1.652 14.866 1.00 84.25 200 ARG A N 1
ATOM 1626 C CA . ARG A 1 200 ? 3.265 2.754 15.055 1.00 84.25 200 ARG A CA 1
ATOM 1627 C C . ARG A 1 200 ? 3.269 3.223 16.517 1.00 84.25 200 ARG A C 1
ATOM 1629 O O . ARG A 1 200 ? 2.212 3.323 17.124 1.00 84.25 200 ARG A O 1
ATOM 1636 N N . GLU A 1 201 ? 4.446 3.573 17.029 1.00 86.50 201 GLU A N 1
ATOM 1637 C CA . GLU A 1 201 ? 4.684 3.944 18.437 1.00 86.50 201 GLU A CA 1
ATOM 1638 C C . GLU A 1 201 ? 3.805 5.089 18.964 1.00 86.50 201 GLU A C 1
ATOM 1640 O O . GLU A 1 201 ? 3.445 5.113 20.133 1.00 86.50 201 GLU A O 1
ATOM 1645 N N . TRP A 1 202 ? 3.418 6.021 18.092 1.00 90.88 202 TRP A N 1
ATOM 1646 C CA . TRP A 1 202 ? 2.574 7.165 18.441 1.00 90.88 202 TRP A CA 1
ATOM 1647 C C . TRP A 1 202 ? 1.096 6.799 18.625 1.00 90.88 202 TRP A C 1
ATOM 1649 O O . TRP A 1 202 ? 0.304 7.631 19.067 1.00 90.88 202 TRP A O 1
ATOM 1659 N N . PHE A 1 203 ? 0.685 5.589 18.239 1.00 91.19 203 PHE A N 1
ATOM 1660 C CA . PHE A 1 203 ? -0.699 5.168 18.382 1.00 91.19 203 PHE A CA 1
ATOM 1661 C C . PHE A 1 203 ? -1.015 4.841 19.841 1.00 91.19 203 PHE A C 1
ATOM 1663 O O . PHE A 1 203 ? -0.428 3.947 20.445 1.00 91.19 203 PHE A O 1
ATOM 1670 N N . VAL A 1 204 ? -2.031 5.516 20.370 1.00 90.00 204 VAL A N 1
ATOM 1671 C CA . VAL A 1 204 ? -2.584 5.259 21.699 1.00 90.00 204 VAL A CA 1
ATOM 1672 C C . VAL A 1 204 ? -4.053 4.902 21.533 1.00 90.00 204 VAL A C 1
ATOM 1674 O O . VAL A 1 204 ? -4.812 5.708 20.998 1.00 90.00 204 VAL A O 1
ATOM 1677 N N . ARG A 1 205 ? -4.496 3.727 21.989 1.00 92.75 205 ARG A N 1
ATOM 1678 C CA . ARG A 1 205 ? -5.929 3.369 21.954 1.00 92.75 205 ARG A CA 1
ATOM 1679 C C . ARG A 1 205 ? -6.765 4.402 22.725 1.00 92.75 205 ARG A C 1
ATOM 1681 O O . ARG A 1 205 ? -6.314 4.889 23.761 1.00 92.75 205 ARG A O 1
ATOM 1688 N N . ARG A 1 206 ? -7.958 4.759 22.238 1.00 93.06 206 ARG A N 1
ATOM 1689 C CA . ARG A 1 206 ? -8.925 5.536 23.044 1.00 93.06 206 ARG A CA 1
ATOM 1690 C C . ARG A 1 206 ? -9.867 4.621 23.816 1.00 93.06 206 ARG A C 1
ATOM 1692 O O . ARG A 1 206 ? -9.957 3.426 23.538 1.00 93.06 206 ARG A O 1
ATOM 1699 N N . GLU A 1 207 ? -10.567 5.195 24.784 1.00 95.75 207 GLU A N 1
ATOM 1700 C CA . GLU A 1 207 ? -11.667 4.519 25.463 1.00 95.75 207 GLU A CA 1
ATOM 1701 C C . GLU A 1 207 ? -12.691 3.981 24.450 1.00 95.75 207 GLU A C 1
ATOM 1703 O O . GLU A 1 207 ? -12.946 4.593 23.411 1.00 95.75 207 GLU A O 1
ATOM 1708 N N . GLY A 1 208 ? -13.211 2.782 24.714 1.00 97.00 208 GLY A N 1
ATOM 1709 C CA . GLY A 1 208 ? -14.114 2.067 23.812 1.00 97.00 208 GLY A CA 1
ATOM 1710 C C . GLY A 1 208 ? -13.445 1.339 22.638 1.00 97.00 208 GLY A C 1
ATOM 1711 O O . GLY A 1 208 ? -14.114 0.513 22.020 1.00 97.00 208 GLY A O 1
ATOM 1712 N N . GLN A 1 209 ? -12.157 1.580 22.340 1.00 97.75 209 GLN A N 1
ATOM 1713 C CA . GLN A 1 209 ? -11.401 0.771 21.373 1.00 97.75 209 GLN A CA 1
ATOM 1714 C C . GLN A 1 209 ? -10.768 -0.463 22.021 1.00 97.75 209 GLN A C 1
ATOM 1716 O O . GLN A 1 209 ? -10.176 -0.389 23.102 1.00 97.75 209 GLN A O 1
ATOM 1721 N N . VAL A 1 210 ? -10.795 -1.573 21.288 1.00 97.88 210 VAL A N 1
ATOM 1722 C CA . VAL A 1 210 ? -10.117 -2.826 21.625 1.00 97.88 210 VAL A CA 1
ATOM 1723 C C . VAL A 1 210 ? -9.034 -3.104 20.589 1.00 97.88 210 VAL A C 1
ATOM 1725 O O . VAL A 1 210 ? -9.291 -3.113 19.386 1.00 97.88 210 VAL A O 1
ATOM 1728 N N . VAL A 1 211 ? -7.811 -3.345 21.061 1.00 97.44 211 VAL A N 1
ATOM 1729 C CA . VAL A 1 211 ? -6.662 -3.676 20.211 1.00 97.44 211 VAL A CA 1
ATOM 1730 C C . VAL A 1 211 ? -6.228 -5.101 20.520 1.00 97.44 211 VAL A C 1
ATOM 1732 O O . VAL A 1 211 ? -5.835 -5.397 21.646 1.00 97.44 211 VAL A O 1
ATOM 1735 N N . VAL A 1 212 ? -6.286 -5.969 19.516 1.00 97.44 212 VAL A N 1
ATOM 1736 C CA . VAL A 1 212 ? -5.868 -7.368 19.598 1.00 97.44 212 VAL A CA 1
ATOM 1737 C C . VAL A 1 212 ? -4.525 -7.508 18.891 1.00 97.44 212 VAL A C 1
ATOM 1739 O O . VAL A 1 212 ? -4.445 -7.398 17.667 1.00 97.44 212 VAL A O 1
ATOM 1742 N N . GLN A 1 213 ? -3.467 -7.740 19.668 1.00 96.06 213 GLN A N 1
ATOM 1743 C CA . GLN A 1 213 ? -2.142 -8.076 19.152 1.00 96.06 213 GLN A CA 1
ATOM 1744 C C . GLN A 1 213 ? -1.976 -9.595 19.150 1.00 96.06 213 GLN A C 1
ATOM 1746 O O . GLN A 1 213 ? -1.975 -10.224 20.204 1.00 96.06 213 GLN A O 1
ATOM 1751 N N . THR A 1 214 ? -1.822 -10.160 17.959 1.00 96.31 214 THR A N 1
ATOM 1752 C CA . THR A 1 214 ? -1.699 -11.607 17.739 1.00 96.31 214 THR A CA 1
ATOM 1753 C C . THR A 1 214 ? -0.249 -12.065 17.606 1.00 96.31 214 THR A C 1
ATOM 1755 O O . THR A 1 214 ? 0.016 -13.251 17.781 1.00 96.31 214 THR A O 1
ATOM 1758 N N . TRP A 1 215 ? 0.695 -11.138 17.368 1.00 93.38 215 TRP A N 1
ATOM 1759 C CA 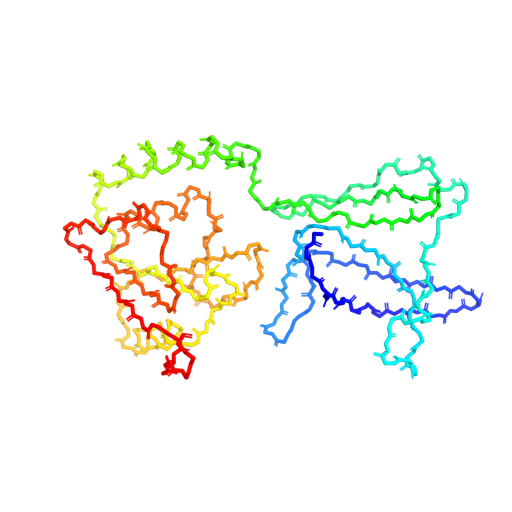. TRP A 1 215 ? 2.079 -11.459 16.993 1.00 93.38 215 TRP A CA 1
ATOM 1760 C C . TRP A 1 215 ? 2.137 -12.418 15.791 1.00 93.38 215 TRP A C 1
ATOM 1762 O O . TRP A 1 215 ? 1.145 -12.623 15.107 1.00 93.38 215 TRP A O 1
ATOM 1772 N N . HIS A 1 216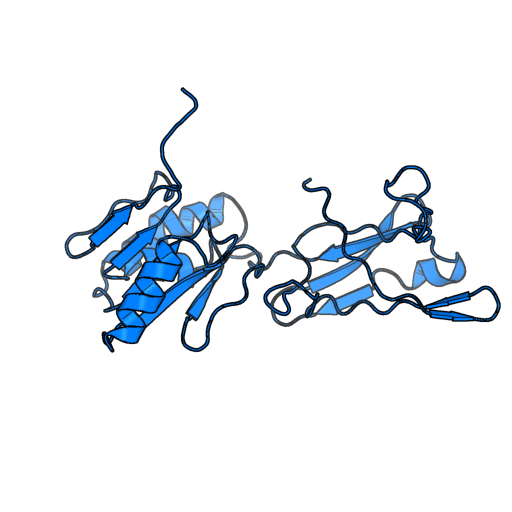 ? 3.308 -12.963 15.473 1.00 90.25 216 HIS A N 1
ATOM 1773 C CA . HIS A 1 216 ? 3.512 -13.788 14.275 1.00 90.25 216 HIS A CA 1
ATOM 1774 C C . HIS A 1 216 ? 4.398 -15.003 14.573 1.00 90.25 216 HIS A C 1
ATOM 1776 O O . HIS A 1 216 ? 5.313 -15.334 13.820 1.00 90.25 216 HIS A O 1
ATOM 1782 N N . GLY A 1 217 ? 4.116 -15.656 15.703 1.00 88.19 217 GLY A N 1
ATOM 1783 C CA . GLY A 1 217 ? 4.742 -16.913 16.110 1.00 88.19 217 GLY A CA 1
ATOM 1784 C C . GLY A 1 217 ? 5.599 -16.820 17.371 1.00 88.19 217 GLY A C 1
ATOM 1785 O O . GLY A 1 217 ? 5.890 -15.742 17.892 1.00 88.19 217 GLY A O 1
ATOM 1786 N N . THR A 1 218 ? 5.992 -17.991 17.869 1.00 87.12 218 THR A N 1
ATOM 1787 C CA . THR A 1 218 ? 6.824 -18.136 19.067 1.00 87.12 218 THR A CA 1
ATOM 1788 C C . THR A 1 218 ? 8.251 -17.638 18.793 1.00 87.12 218 THR A C 1
ATOM 1790 O O . THR A 1 218 ? 8.874 -18.101 17.834 1.00 87.12 218 THR A O 1
ATOM 1793 N N . PRO A 1 219 ? 8.809 -16.728 19.616 1.00 85.69 219 PRO A N 1
ATOM 1794 C CA . PRO A 1 219 ? 10.168 -16.229 19.417 1.00 85.69 219 PRO A CA 1
ATOM 1795 C C . PRO A 1 219 ? 11.213 -17.344 19.554 1.00 85.69 219 PRO A C 1
ATOM 1797 O O . PRO A 1 219 ? 11.308 -17.982 20.599 1.00 85.69 219 PRO A O 1
ATOM 1800 N N . LEU A 1 220 ? 12.027 -17.552 18.513 1.00 87.44 220 LEU A N 1
ATOM 1801 C CA . LEU A 1 220 ? 13.201 -18.440 18.565 1.00 87.44 220 LEU A CA 1
ATOM 1802 C C . LEU A 1 220 ? 14.508 -17.670 18.821 1.00 87.44 220 LEU A C 1
ATOM 1804 O O . LEU A 1 220 ? 15.445 -18.206 19.405 1.00 87.44 220 LEU A O 1
ATOM 1808 N N . LYS A 1 221 ? 14.584 -16.412 18.374 1.00 76.50 221 LYS A N 1
ATOM 1809 C CA . LYS A 1 221 ? 15.763 -15.545 18.512 1.00 76.50 221 LYS A CA 1
ATOM 1810 C C . LYS A 1 221 ? 15.564 -14.563 19.671 1.00 76.50 221 LYS A C 1
ATOM 1812 O O . LYS A 1 221 ? 14.437 -14.122 19.894 1.00 76.50 221 LYS A O 1
ATOM 1817 N N . ARG A 1 222 ? 16.652 -14.244 20.378 1.00 59.56 222 ARG A N 1
ATOM 1818 C CA . ARG A 1 222 ? 16.736 -13.169 21.379 1.00 59.56 222 ARG A CA 1
ATOM 1819 C C . ARG A 1 222 ? 17.422 -11.953 20.780 1.00 59.56 222 ARG A C 1
ATOM 1821 O O . ARG A 1 222 ? 18.342 -12.173 19.961 1.00 59.56 222 ARG A O 1
#